Protein AF-A0A258Z0K3-F1 (afdb_monomer_lite)

Radius of gyration: 29.95 Å; chains: 1; bounding box: 74×44×91 Å

pLDDT: mean 80.07, std 10.85, range [47.09, 96.25]

Secondary structure (DSSP, 8-state):
--HHHHHHHHHHHHHH---SSHHHHHHHHHHHHHHHS---TTS--HHHHHHHHHHHHHHHHHHHHHHHHHHHHHHHHHHHHHHHHHHHHHHHHHHHHHHHHHHHTT-HHHHHHHHHHHHHHS-HHHHHHHHHHHHHHHHHHH-SSHHHHHHHHHHHHHHHHHTSSS--HHHHHHHHHHHHHHHHHHHHH-GGGHHHHHHHHHHHHHHHHHHHHHHHHHHHHHS-HHHHHTTHHHHHHHHHHHHHGGGHHHHHHHHHTTTS-HHHHHHHHHHHHHGGGGHHHHHHHHHHHHHHHHHHHHHTTT-

Structure (mmCIF, N/CA/C/O backbone):
data_AF-A0A258Z0K3-F1
#
_entry.id   AF-A0A258Z0K3-F1
#
loop_
_atom_site.group_PDB
_atom_site.id
_atom_site.type_symbol
_atom_site.label_atom_id
_atom_site.label_alt_id
_atom_site.label_comp_id
_atom_site.label_asym_id
_atom_site.label_entity_id
_atom_site.label_seq_id
_atom_site.pdbx_PDB_ins_code
_atom_site.Cartn_x
_atom_site.Cartn_y
_atom_site.Cartn_z
_atom_site.occupancy
_atom_site.B_iso_or_equiv
_atom_site.auth_seq_id
_atom_site.auth_comp_id
_atom_site.auth_asym_id
_atom_site.auth_atom_id
_atom_site.pdbx_PDB_model_num
ATOM 1 N N . MET A 1 1 ? 28.670 9.899 -48.647 1.00 71.06 1 MET A N 1
ATOM 2 C CA . MET A 1 1 ? 28.208 8.539 -48.322 1.00 71.06 1 MET A CA 1
ATOM 3 C C . MET A 1 1 ? 26.707 8.584 -48.111 1.00 71.06 1 MET A C 1
ATOM 5 O O . MET A 1 1 ? 26.248 9.535 -47.489 1.00 71.06 1 MET A O 1
ATOM 9 N N . ASP A 1 2 ? 25.955 7.625 -48.647 1.00 84.31 2 ASP A N 1
ATOM 10 C CA . ASP A 1 2 ? 24.534 7.494 -48.315 1.00 84.31 2 ASP A CA 1
ATOM 11 C C . ASP A 1 2 ? 24.397 6.781 -46.964 1.00 84.31 2 ASP A C 1
ATOM 13 O O . ASP A 1 2 ? 24.701 5.594 -46.839 1.00 84.31 2 ASP A O 1
ATOM 17 N N . LEU A 1 3 ? 23.990 7.540 -45.947 1.00 81.56 3 LEU A N 1
ATOM 18 C CA . LEU A 1 3 ? 23.905 7.073 -44.566 1.00 81.56 3 LEU A CA 1
ATOM 19 C C . LEU A 1 3 ? 22.788 6.040 -44.359 1.00 81.56 3 LEU A C 1
ATOM 21 O O . LEU A 1 3 ? 22.918 5.193 -43.479 1.00 81.56 3 LEU A O 1
ATOM 25 N N . GLU A 1 4 ? 21.730 6.068 -45.172 1.00 83.19 4 GLU A N 1
ATOM 26 C CA . GLU A 1 4 ? 20.625 5.105 -45.072 1.00 83.19 4 GLU A CA 1
ATOM 27 C C . GLU A 1 4 ? 21.033 3.739 -45.626 1.00 83.19 4 GLU A C 1
ATOM 29 O O . GLU A 1 4 ? 20.815 2.705 -44.988 1.00 83.19 4 GLU A O 1
ATOM 34 N N . THR A 1 5 ? 21.710 3.734 -46.778 1.00 84.31 5 THR A N 1
ATOM 35 C CA . THR A 1 5 ? 22.288 2.508 -47.343 1.00 84.31 5 THR A CA 1
ATOM 36 C C . THR A 1 5 ? 23.350 1.928 -46.400 1.00 84.31 5 THR A C 1
ATOM 38 O O . THR A 1 5 ? 23.324 0.733 -46.113 1.00 84.31 5 THR A O 1
ATOM 41 N N . PHE A 1 6 ? 24.198 2.778 -45.809 1.00 82.31 6 PHE A N 1
ATOM 42 C CA . PHE A 1 6 ? 25.182 2.363 -44.803 1.00 82.31 6 PHE A CA 1
ATOM 43 C C . PHE A 1 6 ? 24.531 1.726 -43.563 1.00 82.31 6 PHE A C 1
ATOM 45 O O . PHE A 1 6 ? 24.915 0.627 -43.159 1.00 82.31 6 PHE A O 1
ATOM 52 N N . LYS A 1 7 ? 23.493 2.361 -42.993 1.00 84.19 7 LYS A N 1
ATOM 53 C CA . LYS A 1 7 ? 22.732 1.826 -41.850 1.00 84.19 7 LYS A CA 1
ATOM 54 C C . LYS A 1 7 ? 22.149 0.445 -42.160 1.00 84.19 7 LYS A C 1
ATOM 56 O O . LYS A 1 7 ? 22.267 -0.475 -41.351 1.00 84.19 7 LYS A O 1
ATOM 61 N N . ARG A 1 8 ? 21.510 0.294 -43.324 1.00 85.81 8 ARG A N 1
ATOM 62 C CA . ARG A 1 8 ? 20.865 -0.960 -43.739 1.00 85.81 8 ARG A CA 1
ATOM 63 C C . ARG A 1 8 ? 21.868 -2.101 -43.891 1.00 85.81 8 ARG A C 1
ATOM 65 O O . ARG A 1 8 ? 21.585 -3.225 -43.469 1.00 85.81 8 ARG A O 1
ATOM 72 N N . ASP A 1 9 ? 23.024 -1.821 -44.476 1.00 85.19 9 ASP A N 1
ATOM 73 C CA . ASP A 1 9 ? 24.021 -2.846 -44.768 1.00 85.19 9 ASP A CA 1
ATOM 74 C C . ASP A 1 9 ? 24.699 -3.343 -43.478 1.00 85.19 9 ASP A C 1
ATOM 76 O O . ASP A 1 9 ? 24.870 -4.553 -43.308 1.00 85.19 9 ASP A O 1
ATOM 80 N N . ILE A 1 10 ? 24.951 -2.448 -42.510 1.00 85.88 10 ILE A N 1
ATOM 81 C CA . ILE A 1 10 ? 25.414 -2.818 -41.158 1.00 85.88 10 ILE A CA 1
ATOM 82 C C . ILE A 1 10 ? 24.411 -3.752 -40.479 1.00 85.88 10 ILE A C 1
ATOM 84 O O . ILE A 1 10 ? 24.791 -4.820 -40.001 1.00 85.88 10 ILE A O 1
ATOM 88 N N . LYS A 1 11 ? 23.123 -3.388 -40.471 1.00 85.50 11 LYS A N 1
ATOM 89 C CA . LYS A 1 11 ? 22.068 -4.205 -39.851 1.00 85.50 11 LYS A CA 1
ATOM 90 C C . LYS A 1 11 ? 21.952 -5.588 -40.475 1.00 85.50 11 LYS A C 1
ATOM 92 O O . LYS A 1 11 ? 21.854 -6.589 -39.772 1.00 85.50 11 LYS A O 1
ATOM 97 N N . THR A 1 12 ? 21.981 -5.647 -41.805 1.00 86.00 12 THR A N 1
ATOM 98 C CA . THR A 1 12 ? 21.860 -6.904 -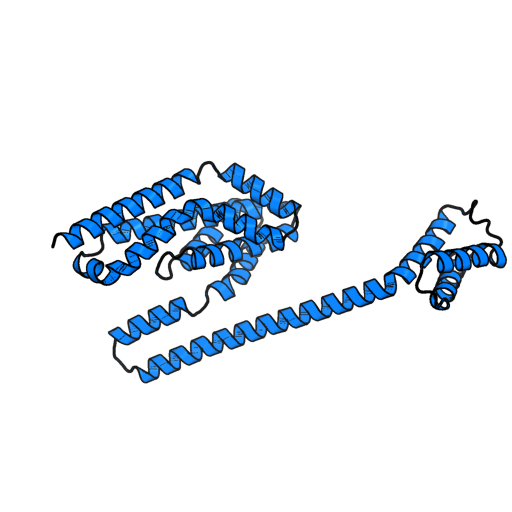42.555 1.00 86.00 12 THR A CA 1
ATOM 99 C C . THR A 1 12 ? 23.008 -7.852 -42.216 1.00 86.00 12 THR A C 1
ATOM 101 O O . THR A 1 12 ? 22.782 -9.039 -41.982 1.00 86.00 12 THR A O 1
ATOM 104 N N . ARG A 1 13 ? 24.233 -7.324 -42.116 1.00 83.62 13 ARG A N 1
ATOM 105 C CA . ARG A 1 13 ? 25.401 -8.105 -41.698 1.00 83.62 13 ARG A CA 1
ATOM 106 C C . ARG A 1 13 ? 25.308 -8.539 -40.253 1.00 83.62 13 ARG A C 1
ATOM 108 O O . ARG A 1 13 ? 25.528 -9.713 -39.983 1.00 83.62 13 ARG A O 1
ATOM 115 N N . TYR A 1 14 ? 24.935 -7.637 -39.352 1.00 85.12 14 TYR A N 1
ATOM 116 C CA . TYR A 1 14 ? 24.828 -7.949 -37.931 1.00 85.12 14 TYR A CA 1
ATOM 117 C C . TYR A 1 14 ? 23.904 -9.143 -37.675 1.00 85.12 14 TYR A C 1
ATOM 119 O O . TYR A 1 14 ? 24.292 -10.084 -36.988 1.00 85.12 14 TYR A O 1
ATOM 127 N N . LYS A 1 15 ? 22.738 -9.165 -38.333 1.00 83.38 15 LYS A N 1
ATOM 128 C CA . LYS A 1 15 ? 21.774 -10.278 -38.270 1.00 83.38 15 LYS A CA 1
ATOM 129 C C . LYS A 1 15 ? 22.302 -11.596 -38.839 1.00 83.38 15 LYS A C 1
ATOM 131 O O . LYS A 1 15 ? 21.838 -12.659 -38.443 1.00 83.38 15 LYS A O 1
ATOM 136 N N . SER A 1 16 ? 23.236 -11.543 -39.789 1.00 83.19 16 SER A N 1
ATOM 137 C CA . SER A 1 16 ? 23.826 -12.741 -40.403 1.00 83.19 16 SER A CA 1
ATOM 138 C C . SER A 1 16 ? 24.914 -13.400 -39.545 1.00 83.19 16 SER A C 1
ATOM 140 O O . SER A 1 16 ? 25.316 -14.528 -39.827 1.00 83.19 16 SER A O 1
ATOM 142 N N . LEU A 1 17 ? 25.392 -12.714 -38.500 1.00 83.56 17 LEU A N 1
ATOM 143 C CA . LEU A 1 17 ? 26.443 -13.212 -37.618 1.00 83.56 17 LEU A CA 1
ATOM 144 C C . LEU A 1 17 ? 25.853 -14.118 -36.537 1.00 83.56 17 LEU A C 1
ATOM 146 O O . LEU A 1 17 ? 25.025 -13.701 -35.733 1.00 83.56 17 LEU A O 1
ATOM 150 N N . SER A 1 18 ? 26.333 -15.359 -36.480 1.00 68.44 18 SER A N 1
ATOM 151 C CA . SER A 1 18 ? 25.853 -16.377 -35.541 1.00 68.44 18 SER A CA 1
ATOM 152 C C . SER A 1 18 ? 26.617 -16.430 -34.211 1.00 68.44 18 SER A C 1
ATOM 154 O O . SER A 1 18 ? 26.364 -17.333 -33.414 1.00 68.44 18 SER A O 1
ATOM 156 N N . SER A 1 19 ? 27.607 -15.557 -33.969 1.00 70.69 19 SER A N 1
ATOM 157 C CA . SER A 1 19 ? 28.388 -15.613 -32.723 1.00 70.69 19 SER A CA 1
ATOM 158 C C . SER A 1 19 ? 27.577 -15.088 -31.540 1.00 70.69 19 SER A C 1
ATOM 160 O O . SER A 1 19 ? 26.840 -14.120 -31.668 1.00 70.69 19 SER A O 1
ATOM 162 N N . SER A 1 20 ? 27.723 -15.699 -30.366 1.00 64.38 20 SER A N 1
ATOM 163 C CA . SER A 1 20 ? 27.047 -15.250 -29.140 1.00 64.38 20 SER A CA 1
ATOM 164 C C . SER A 1 20 ? 27.796 -14.133 -28.405 1.00 64.38 20 SER A C 1
ATOM 166 O O . SER A 1 20 ? 27.243 -13.529 -27.494 1.00 64.38 20 SER A O 1
ATOM 168 N N . SER A 1 21 ? 29.062 -13.878 -28.752 1.00 78.31 21 SER A N 1
ATOM 169 C CA . SER A 1 21 ? 29.882 -12.828 -28.142 1.00 78.31 21 SER A CA 1
ATOM 170 C C . SER A 1 21 ? 29.951 -11.578 -29.017 1.00 78.31 21 SER A C 1
ATOM 172 O O . SER A 1 21 ? 30.060 -11.669 -30.243 1.00 78.31 21 SER A O 1
ATOM 174 N N . LEU A 1 22 ? 29.908 -10.422 -28.352 1.00 80.94 22 LEU A N 1
ATOM 175 C CA . LEU A 1 22 ? 29.889 -9.090 -28.954 1.00 80.94 22 LEU A CA 1
ATOM 176 C C . LEU A 1 22 ? 31.193 -8.769 -29.700 1.00 80.94 22 LEU A C 1
ATOM 178 O O . LEU A 1 22 ? 31.154 -8.348 -30.852 1.00 80.94 22 LEU A O 1
ATOM 182 N N . ASP A 1 23 ? 32.343 -9.020 -29.076 1.00 81.75 23 ASP A N 1
ATOM 183 C CA . ASP A 1 23 ? 33.659 -8.661 -29.623 1.00 81.75 23 ASP A CA 1
ATOM 184 C C . ASP A 1 23 ? 33.923 -9.216 -31.039 1.00 81.75 23 ASP A C 1
ATOM 186 O O . ASP A 1 23 ? 34.227 -8.422 -31.930 1.00 81.75 23 ASP A O 1
ATOM 190 N N . PRO A 1 24 ? 33.726 -10.518 -31.338 1.00 82.38 24 PRO A N 1
ATOM 191 C CA . PRO A 1 24 ? 33.929 -11.023 -32.698 1.00 82.38 24 PRO A CA 1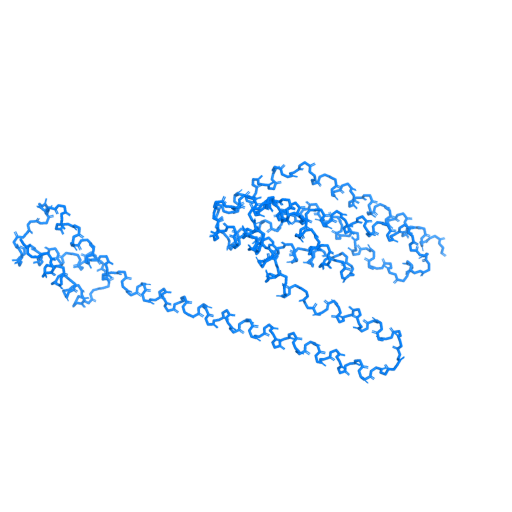
ATOM 192 C C . PRO A 1 24 ? 32.877 -10.522 -33.697 1.00 82.38 24 PRO A C 1
ATOM 194 O O . PRO A 1 24 ? 33.186 -10.399 -34.888 1.00 82.38 24 PRO A O 1
ATOM 197 N N . LYS A 1 25 ? 31.649 -10.189 -33.253 1.00 83.19 25 LYS A N 1
ATOM 198 C CA . LYS A 1 25 ? 30.670 -9.530 -34.136 1.00 83.19 25 LYS A CA 1
ATOM 199 C C . LYS A 1 25 ? 31.165 -8.147 -34.533 1.00 83.19 25 LYS A C 1
ATOM 201 O O . LYS A 1 25 ? 31.142 -7.805 -35.714 1.00 83.19 25 LYS A O 1
ATOM 206 N N . LEU A 1 26 ? 31.633 -7.372 -33.555 1.00 83.31 26 LEU A N 1
ATOM 207 C CA . LEU A 1 26 ? 32.150 -6.026 -33.772 1.00 83.31 26 LEU A CA 1
ATOM 208 C C . LEU A 1 26 ? 33.393 -6.039 -34.658 1.00 83.31 26 LEU A C 1
ATOM 210 O O . LEU A 1 26 ? 33.448 -5.253 -35.596 1.00 83.31 26 LEU A O 1
ATOM 214 N N . GLU A 1 27 ? 34.341 -6.951 -34.441 1.00 83.56 27 GLU A N 1
ATOM 215 C CA . GLU A 1 27 ? 35.518 -7.093 -35.310 1.00 83.56 27 GLU A CA 1
ATOM 216 C C . GLU A 1 27 ? 35.121 -7.377 -36.765 1.00 83.56 27 GLU A C 1
ATOM 218 O O . GLU A 1 27 ? 35.640 -6.747 -37.691 1.00 83.56 27 GLU A O 1
ATOM 223 N N . THR A 1 28 ? 34.143 -8.263 -36.975 1.00 83.75 28 THR A N 1
ATOM 224 C CA . THR A 1 28 ? 33.648 -8.609 -38.316 1.00 83.75 28 THR A CA 1
ATOM 225 C C . THR A 1 28 ? 32.941 -7.425 -38.982 1.00 83.75 28 THR A C 1
ATOM 227 O O . THR A 1 28 ? 33.184 -7.130 -40.155 1.00 83.75 28 THR A O 1
ATOM 230 N N . ILE A 1 29 ? 32.110 -6.692 -38.231 1.00 84.88 29 ILE A N 1
ATOM 231 C CA . ILE A 1 29 ? 31.441 -5.476 -38.715 1.00 84.88 29 ILE A CA 1
ATOM 232 C C . ILE A 1 29 ? 32.480 -4.408 -39.067 1.00 84.88 29 ILE A C 1
ATOM 234 O O . ILE A 1 29 ? 32.448 -3.877 -40.174 1.00 84.88 29 ILE A O 1
ATOM 238 N N . ILE A 1 30 ? 33.420 -4.115 -38.167 1.00 83.06 30 ILE A N 1
ATOM 239 C CA . ILE A 1 30 ? 34.457 -3.090 -38.348 1.00 83.06 30 ILE A CA 1
ATOM 240 C C . ILE A 1 30 ? 35.335 -3.408 -39.563 1.00 83.06 30 ILE A C 1
ATOM 242 O O . ILE A 1 30 ? 35.655 -2.510 -40.343 1.00 83.06 30 ILE A O 1
ATOM 246 N N . THR A 1 31 ? 35.667 -4.683 -39.768 1.00 83.38 31 THR A N 1
ATOM 247 C CA . THR A 1 31 ? 36.432 -5.131 -40.939 1.00 83.38 31 THR A CA 1
ATOM 248 C C . THR A 1 31 ? 35.632 -4.910 -42.222 1.00 83.38 31 THR A C 1
ATOM 250 O O . THR A 1 31 ? 36.143 -4.310 -43.163 1.00 83.38 31 THR A O 1
ATOM 253 N N . SER A 1 32 ? 34.343 -5.265 -42.231 1.00 79.69 32 SER A N 1
ATOM 254 C CA . SER A 1 32 ? 33.474 -5.037 -43.395 1.00 79.69 32 SER A CA 1
ATOM 255 C C . SER A 1 32 ? 33.239 -3.553 -43.706 1.00 79.69 32 SER A C 1
ATOM 257 O O . SER A 1 32 ? 33.199 -3.162 -44.869 1.00 79.69 32 SER A O 1
ATOM 259 N N . VAL A 1 33 ? 33.152 -2.700 -42.681 1.00 79.25 33 VAL A N 1
ATOM 260 C CA . VAL A 1 33 ? 33.051 -1.240 -42.839 1.00 79.25 33 VAL A CA 1
ATOM 261 C C . VAL A 1 33 ? 34.321 -0.684 -43.490 1.00 79.25 33 VAL A C 1
ATOM 263 O O . VAL A 1 33 ? 34.242 0.173 -44.371 1.00 79.25 33 VAL A O 1
ATOM 266 N N . ASN A 1 34 ? 35.490 -1.202 -43.114 1.00 80.06 34 ASN A N 1
ATOM 267 C CA . ASN A 1 34 ? 36.760 -0.787 -43.701 1.00 80.06 34 ASN A CA 1
ATOM 268 C C . ASN A 1 34 ? 36.939 -1.293 -45.144 1.00 80.06 34 ASN A C 1
ATOM 270 O O . ASN A 1 34 ? 37.406 -0.545 -45.997 1.00 80.06 34 ASN A O 1
ATOM 274 N N . GLU A 1 35 ? 36.539 -2.530 -45.442 1.00 80.62 35 GLU A N 1
ATOM 275 C CA . GLU A 1 35 ? 36.717 -3.138 -46.768 1.00 80.62 35 GLU A CA 1
ATOM 276 C C . GLU A 1 35 ? 35.708 -2.635 -47.810 1.00 80.62 35 GLU A C 1
ATOM 278 O O . GLU A 1 35 ? 36.081 -2.359 -48.948 1.00 80.62 35 GLU A O 1
ATOM 283 N N . GLU A 1 36 ? 34.437 -2.480 -47.439 1.00 79.19 36 GLU A N 1
ATOM 284 C CA . GLU A 1 36 ? 33.364 -2.197 -48.405 1.00 79.19 36 GLU A CA 1
ATOM 285 C C . GLU A 1 36 ? 33.066 -0.715 -48.554 1.00 79.19 36 GLU A C 1
ATOM 287 O O . GLU A 1 36 ? 32.723 -0.250 -49.641 1.00 79.19 36 GLU A O 1
ATOM 292 N N . TRP A 1 37 ? 33.236 0.041 -47.472 1.00 78.50 37 TRP A N 1
ATOM 293 C CA . TRP A 1 37 ? 32.998 1.481 -47.468 1.00 78.50 37 TRP A CA 1
ATOM 294 C C . TRP A 1 37 ? 34.299 2.283 -47.519 1.00 78.50 37 TRP A C 1
ATOM 296 O O . TRP A 1 37 ? 34.252 3.508 -47.611 1.00 78.50 37 TRP A O 1
ATOM 306 N N . SER A 1 38 ? 35.462 1.610 -47.514 1.00 75.50 38 SER A N 1
ATOM 307 C CA . SER A 1 38 ? 36.791 2.244 -47.474 1.00 75.50 38 SER A CA 1
ATOM 308 C C . SER A 1 38 ? 36.954 3.212 -46.293 1.00 75.50 38 SER A C 1
ATOM 310 O O . SER A 1 38 ? 37.709 4.185 -46.368 1.00 75.50 38 SER A O 1
ATOM 312 N N . LEU A 1 39 ? 36.217 2.973 -45.203 1.00 75.94 39 LEU A N 1
ATOM 313 C CA . LEU A 1 39 ? 36.214 3.825 -44.022 1.00 75.94 39 LEU A CA 1
ATOM 314 C C . LEU A 1 39 ? 37.228 3.319 -43.003 1.00 75.94 39 LEU A C 1
ATOM 316 O O . LEU A 1 39 ? 37.068 2.246 -42.428 1.00 75.94 39 LEU A O 1
ATOM 320 N N . GLN A 1 40 ? 38.232 4.143 -42.714 1.00 74.38 40 GLN A N 1
ATOM 321 C CA . GLN A 1 40 ? 39.153 3.903 -41.607 1.00 74.38 40 GLN A CA 1
ATOM 322 C C . GLN A 1 40 ? 38.370 3.968 -40.281 1.00 74.38 40 GLN A C 1
ATOM 324 O O . GLN A 1 40 ? 37.852 5.038 -39.946 1.00 74.38 40 GLN A O 1
ATOM 329 N N . PRO A 1 41 ? 38.315 2.883 -39.483 1.00 66.88 41 PRO A N 1
ATOM 330 C CA . PRO A 1 41 ? 37.567 2.861 -38.220 1.00 66.88 41 PRO A CA 1
ATOM 331 C C . PRO A 1 41 ? 38.023 3.935 -37.221 1.00 66.88 41 PRO A C 1
ATOM 333 O O . PRO A 1 41 ? 37.250 4.394 -36.386 1.00 66.88 41 PRO A O 1
ATOM 336 N N . THR A 1 42 ? 39.280 4.370 -37.331 1.00 72.44 42 THR A N 1
ATOM 337 C CA . THR A 1 42 ? 39.910 5.402 -36.498 1.00 72.44 42 THR A CA 1
ATOM 338 C C . THR A 1 42 ? 39.659 6.837 -36.975 1.00 72.44 42 THR A C 1
ATOM 340 O O . THR A 1 42 ? 40.076 7.771 -36.294 1.00 72.44 42 THR A O 1
ATOM 343 N N . ALA A 1 43 ? 38.987 7.036 -38.116 1.00 77.94 43 ALA A N 1
ATOM 344 C CA . ALA A 1 43 ? 38.763 8.351 -38.725 1.00 77.94 43 ALA A CA 1
ATOM 345 C C . ALA A 1 43 ? 37.307 8.587 -39.177 1.00 77.94 43 ALA A C 1
ATOM 347 O O . ALA A 1 43 ? 37.059 9.433 -40.036 1.00 77.94 43 ALA A O 1
ATOM 348 N N . LEU A 1 44 ? 36.344 7.857 -38.601 1.00 80.12 44 LEU A N 1
ATOM 349 C CA . LEU A 1 44 ? 34.916 8.077 -38.849 1.00 80.12 44 LEU A CA 1
ATOM 350 C C . LEU A 1 44 ? 34.495 9.482 -38.393 1.00 80.12 44 LEU A C 1
ATOM 352 O O . LEU A 1 44 ? 34.834 9.922 -37.291 1.00 80.12 44 LEU A O 1
ATOM 356 N N . SER A 1 45 ? 33.710 10.179 -39.213 1.00 86.06 45 SER A N 1
ATOM 357 C CA . SER A 1 45 ? 33.073 11.428 -38.794 1.00 86.06 45 SER A CA 1
ATOM 358 C C . SER A 1 45 ? 32.002 11.168 -37.728 1.00 86.06 45 SER A C 1
ATOM 360 O O . SER A 1 45 ? 31.465 10.068 -37.603 1.00 86.06 45 SER A O 1
ATOM 362 N N . LEU A 1 46 ? 31.623 12.207 -36.977 1.00 83.88 46 LEU A N 1
ATOM 363 C CA . LEU A 1 46 ? 30.595 12.101 -35.935 1.00 83.88 46 LEU A CA 1
ATOM 364 C C . LEU A 1 46 ? 29.255 11.558 -36.469 1.00 83.88 46 LEU A C 1
ATOM 366 O O . LEU A 1 46 ? 28.578 10.798 -35.780 1.00 83.88 46 LEU A O 1
ATOM 370 N N . ALA A 1 47 ? 28.869 11.943 -37.689 1.00 84.94 47 ALA A N 1
ATOM 371 C CA . ALA A 1 47 ? 27.634 11.475 -38.313 1.00 84.94 47 ALA A CA 1
ATOM 372 C C . ALA A 1 47 ? 27.699 9.975 -38.641 1.00 84.94 47 ALA A C 1
ATOM 374 O O . ALA A 1 47 ? 26.745 9.247 -38.383 1.00 84.94 47 ALA A O 1
ATOM 375 N N . GLU A 1 48 ? 28.837 9.508 -39.150 1.00 82.12 48 GLU A N 1
ATOM 376 C CA . GLU A 1 48 ? 29.060 8.106 -39.516 1.00 82.12 48 GLU A CA 1
ATOM 377 C C . GLU A 1 48 ? 29.155 7.219 -38.277 1.00 82.12 48 GLU A C 1
ATOM 379 O O . GLU A 1 48 ? 28.516 6.170 -38.219 1.00 82.12 48 GLU A O 1
ATOM 384 N N . LEU A 1 49 ? 29.869 7.687 -37.249 1.00 85.19 49 LEU A N 1
ATOM 385 C CA . LEU A 1 49 ? 29.966 7.007 -35.963 1.00 85.19 49 LEU A CA 1
ATOM 386 C C . LEU A 1 49 ? 28.589 6.861 -35.308 1.00 85.19 49 LEU A C 1
ATOM 388 O O . LEU A 1 49 ? 28.275 5.792 -34.800 1.00 85.19 49 LEU A O 1
ATOM 392 N N . LYS A 1 50 ? 27.747 7.901 -35.373 1.00 85.19 50 LYS A N 1
ATOM 393 C CA . LYS A 1 50 ? 26.380 7.870 -34.837 1.00 85.19 50 LYS A CA 1
ATOM 394 C C . LYS A 1 50 ? 25.488 6.872 -35.578 1.00 85.19 50 LYS A C 1
ATOM 396 O O . LYS A 1 50 ? 24.683 6.188 -34.953 1.00 85.19 50 LYS A O 1
ATOM 401 N N . VAL A 1 51 ? 25.612 6.786 -36.903 1.00 87.56 51 VAL A N 1
ATOM 402 C CA . VAL A 1 51 ? 24.850 5.817 -37.706 1.00 87.56 51 VAL A CA 1
ATOM 403 C C . VAL A 1 51 ? 25.301 4.391 -37.398 1.00 87.56 51 VAL A C 1
ATOM 405 O O . VAL A 1 51 ? 24.453 3.534 -37.160 1.00 87.56 51 VAL A O 1
ATOM 408 N N . LEU A 1 52 ? 26.614 4.156 -37.333 1.00 85.06 52 LEU A N 1
ATOM 409 C CA . LEU A 1 52 ? 27.190 2.859 -36.985 1.00 85.06 52 LEU A CA 1
ATOM 410 C C . LEU A 1 52 ? 26.789 2.426 -35.570 1.00 85.06 52 LEU A C 1
ATOM 412 O O . LEU A 1 52 ? 26.278 1.323 -35.393 1.00 85.06 52 LEU A O 1
ATOM 416 N N . SER A 1 53 ? 26.958 3.301 -34.574 1.00 86.75 53 SER A N 1
ATOM 417 C CA . SER A 1 53 ? 26.619 2.995 -33.184 1.00 86.75 53 SER A CA 1
ATOM 418 C C . SER A 1 53 ? 25.131 2.718 -33.016 1.00 86.75 53 SER A C 1
ATOM 420 O O . SER A 1 53 ? 24.769 1.757 -32.351 1.00 86.75 53 SER A O 1
ATOM 422 N N . ASN A 1 54 ? 24.259 3.515 -33.643 1.00 87.94 54 ASN A N 1
ATOM 423 C CA . ASN A 1 54 ? 22.816 3.307 -33.541 1.00 87.94 54 ASN A CA 1
ATOM 424 C C . ASN A 1 54 ? 22.375 2.030 -34.255 1.00 87.94 54 ASN A C 1
ATOM 426 O O . ASN A 1 54 ? 21.535 1.316 -33.727 1.00 87.94 54 ASN A O 1
ATOM 430 N N . ALA A 1 55 ? 22.940 1.715 -35.425 1.00 86.81 55 ALA A N 1
ATOM 431 C CA . ALA A 1 55 ? 22.634 0.468 -36.122 1.00 86.81 55 ALA A CA 1
ATOM 432 C C . ALA A 1 55 ? 23.009 -0.756 -35.276 1.00 86.81 55 ALA A C 1
ATOM 434 O O . ALA A 1 55 ? 22.216 -1.683 -35.168 1.00 86.81 55 ALA A O 1
ATOM 435 N N . LEU A 1 56 ? 24.189 -0.734 -34.650 1.00 86.94 56 LEU A N 1
ATOM 436 C CA . LEU A 1 56 ? 24.660 -1.809 -33.780 1.00 86.94 56 LEU A CA 1
ATOM 437 C C . LEU A 1 56 ? 23.840 -1.919 -32.491 1.00 86.94 56 LEU A C 1
ATOM 439 O O . LEU A 1 56 ? 23.443 -3.017 -32.120 1.00 86.94 56 LEU A O 1
ATOM 443 N N . LEU A 1 57 ? 23.549 -0.791 -31.835 1.00 87.06 57 LEU A N 1
ATOM 444 C CA . LEU A 1 57 ? 22.712 -0.756 -30.635 1.00 87.06 57 LEU A CA 1
ATOM 445 C C . LEU A 1 57 ? 21.299 -1.267 -30.916 1.00 87.06 57 LEU A C 1
ATOM 447 O O . LEU A 1 57 ? 20.791 -2.062 -30.135 1.00 87.06 57 LEU A O 1
ATOM 451 N N . GLU A 1 58 ? 20.675 -0.837 -32.016 1.00 88.56 58 GLU A N 1
ATOM 452 C CA . GLU A 1 58 ? 19.332 -1.286 -32.406 1.00 88.56 58 GLU A CA 1
ATOM 453 C C . GLU A 1 58 ? 19.287 -2.810 -32.579 1.00 88.56 58 GLU A C 1
ATOM 455 O O . GLU A 1 58 ? 18.350 -3.437 -32.108 1.00 88.56 58 GLU A O 1
ATOM 460 N N . GLU A 1 59 ? 20.295 -3.419 -33.206 1.00 88.94 59 GLU A N 1
ATOM 461 C CA . GLU A 1 59 ? 20.302 -4.867 -33.443 1.00 88.94 59 GLU A CA 1
ATOM 462 C C . GLU A 1 59 ? 20.715 -5.685 -32.215 1.00 88.94 59 GLU A C 1
ATOM 464 O O . GLU A 1 59 ? 20.116 -6.721 -31.946 1.00 88.94 59 GLU A O 1
ATOM 469 N N . GLU A 1 60 ? 21.700 -5.227 -31.438 1.00 87.19 60 GLU A N 1
ATOM 470 C CA . GLU A 1 60 ? 22.141 -5.945 -30.234 1.00 87.19 60 GLU A CA 1
ATOM 471 C C . GLU A 1 60 ? 21.102 -5.883 -29.106 1.00 87.19 60 GLU A C 1
ATOM 473 O O . GLU A 1 60 ? 21.018 -6.792 -28.284 1.00 87.19 60 GLU A O 1
ATOM 478 N N . THR A 1 61 ? 20.290 -4.822 -29.064 1.00 88.62 61 THR A N 1
ATOM 479 C CA . THR A 1 61 ? 19.231 -4.670 -28.053 1.00 88.62 61 THR A CA 1
ATOM 480 C C . THR A 1 61 ? 17.865 -5.174 -28.506 1.00 88.62 61 THR A C 1
ATOM 482 O O . THR A 1 61 ? 16.994 -5.306 -27.649 1.00 88.62 61 THR A O 1
ATOM 485 N N . ALA A 1 62 ? 17.677 -5.503 -29.790 1.00 88.06 62 ALA A N 1
ATOM 486 C CA . ALA A 1 62 ? 16.382 -5.894 -30.355 1.00 88.06 62 ALA A CA 1
ATOM 487 C C . ALA A 1 62 ? 15.735 -7.064 -29.602 1.00 88.06 62 ALA A C 1
ATOM 489 O O . ALA A 1 62 ? 14.621 -6.932 -29.112 1.00 88.06 62 ALA A O 1
ATOM 490 N N . GLU A 1 63 ? 16.457 -8.176 -29.417 1.00 87.69 63 GLU A N 1
ATOM 491 C CA . GLU A 1 63 ? 15.915 -9.350 -28.713 1.00 87.69 63 GLU A CA 1
ATOM 492 C C . GLU A 1 63 ? 15.544 -9.035 -27.256 1.00 87.69 63 GLU A C 1
ATOM 494 O O . GLU A 1 63 ? 14.563 -9.555 -26.724 1.00 87.69 63 GLU A O 1
ATOM 499 N N . LEU A 1 64 ? 16.322 -8.169 -26.598 1.00 88.19 64 LEU A N 1
ATOM 500 C CA . LEU A 1 64 ? 16.050 -7.755 -25.225 1.00 88.19 64 LEU A CA 1
ATOM 501 C C . LEU A 1 64 ? 14.847 -6.804 -25.149 1.00 88.19 64 LEU A C 1
ATOM 503 O O . LEU A 1 64 ? 14.083 -6.884 -24.191 1.00 88.19 64 LEU A O 1
ATOM 507 N N . GLN A 1 65 ? 14.674 -5.926 -26.140 1.00 86.75 65 GLN A N 1
ATOM 508 C CA . GLN A 1 65 ? 13.513 -5.042 -26.266 1.00 86.75 65 GLN A CA 1
ATOM 509 C C . GLN A 1 65 ? 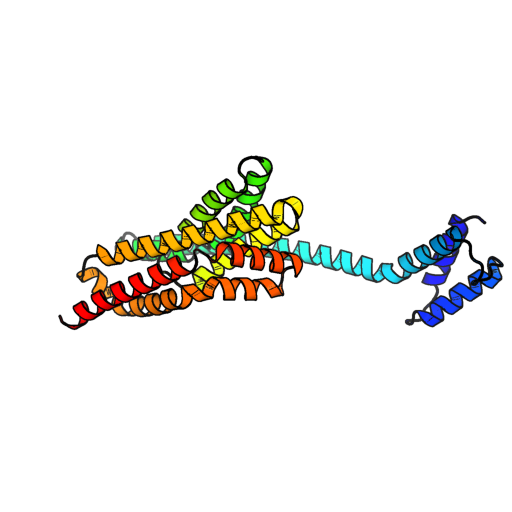12.237 -5.840 -26.535 1.00 86.75 65 GLN A C 1
ATOM 511 O O . GLN A 1 65 ? 11.262 -5.648 -25.813 1.00 86.75 65 GLN A O 1
ATOM 516 N N . ASP A 1 66 ? 12.274 -6.783 -27.478 1.00 91.12 66 ASP A N 1
ATOM 517 C CA . ASP A 1 66 ? 11.148 -7.671 -27.785 1.00 91.12 66 ASP A CA 1
ATOM 518 C C . ASP A 1 66 ? 10.760 -8.498 -26.548 1.00 91.12 66 ASP A C 1
ATOM 520 O O . ASP A 1 66 ? 9.596 -8.559 -26.157 1.00 91.12 66 ASP A O 1
ATOM 524 N N . SER A 1 67 ? 11.754 -9.069 -25.857 1.00 91.62 67 SER A N 1
ATOM 525 C CA . SER A 1 67 ? 11.543 -9.813 -24.608 1.00 91.62 67 SER A CA 1
ATOM 526 C C . SER A 1 67 ? 10.955 -8.936 -23.496 1.00 91.62 67 SER A C 1
ATOM 528 O O . SER A 1 67 ? 10.070 -9.370 -22.757 1.00 91.62 67 SER A O 1
ATOM 530 N N . LEU A 1 68 ? 11.408 -7.685 -23.373 1.00 83.75 68 LEU A N 1
ATOM 531 C CA . LEU A 1 68 ? 10.854 -6.730 -22.415 1.00 83.75 68 LEU A CA 1
ATOM 532 C C . LEU A 1 68 ? 9.394 -6.393 -22.738 1.00 83.75 68 LEU A C 1
ATOM 534 O O . LEU A 1 68 ? 8.571 -6.364 -21.824 1.00 83.75 68 LEU A O 1
ATOM 538 N N . GLU A 1 69 ? 9.065 -6.162 -24.008 1.00 88.56 69 GLU A N 1
ATOM 539 C CA . GLU A 1 69 ? 7.700 -5.869 -24.452 1.00 88.56 69 GLU A CA 1
ATOM 540 C C . GLU A 1 69 ? 6.767 -7.066 -24.205 1.00 88.56 69 GLU A C 1
ATOM 542 O O . GLU A 1 69 ? 5.680 -6.903 -23.642 1.00 88.56 69 GLU A O 1
ATOM 547 N N . ASP A 1 70 ? 7.235 -8.285 -24.483 1.00 92.06 70 ASP A N 1
ATOM 548 C CA . ASP A 1 70 ? 6.526 -9.523 -24.153 1.00 92.06 70 ASP A CA 1
ATOM 549 C C . ASP A 1 70 ? 6.300 -9.675 -22.642 1.00 92.06 70 ASP A C 1
ATOM 551 O O . ASP A 1 70 ? 5.207 -10.050 -22.202 1.00 92.06 70 ASP A O 1
ATOM 555 N N . LEU A 1 71 ? 7.312 -9.381 -21.821 1.00 83.94 71 LEU A N 1
ATOM 556 C CA . LEU A 1 71 ? 7.194 -9.412 -20.362 1.00 83.94 71 LEU A CA 1
ATOM 557 C C . LEU A 1 71 ? 6.218 -8.348 -19.848 1.00 83.94 71 LEU A C 1
ATOM 559 O O . LEU A 1 71 ? 5.441 -8.628 -18.934 1.00 83.94 71 LEU A O 1
ATOM 563 N N . MET A 1 72 ? 6.209 -7.153 -20.440 1.00 73.06 72 MET A N 1
ATOM 564 C CA . MET A 1 72 ? 5.243 -6.103 -20.115 1.00 73.06 72 MET A CA 1
ATOM 565 C C . MET A 1 72 ? 3.814 -6.523 -20.466 1.00 73.06 72 MET A C 1
ATOM 567 O O . MET A 1 72 ? 2.914 -6.386 -19.636 1.00 73.06 72 MET A O 1
ATOM 571 N N . ALA A 1 73 ? 3.602 -7.109 -21.645 1.00 81.81 73 ALA A N 1
ATOM 572 C CA . ALA A 1 73 ? 2.299 -7.626 -22.052 1.00 81.81 73 ALA A CA 1
ATOM 573 C C . ALA A 1 73 ? 1.829 -8.777 -21.143 1.00 81.81 73 ALA A C 1
ATOM 575 O O . ALA A 1 73 ? 0.649 -8.868 -20.782 1.00 81.81 73 ALA A O 1
ATOM 576 N N . GLN A 1 74 ? 2.748 -9.654 -20.726 1.00 85.50 74 GLN A N 1
ATOM 577 C CA . GLN A 1 74 ? 2.463 -10.707 -19.750 1.00 85.50 74 GLN A CA 1
ATOM 578 C C . GLN A 1 74 ? 2.093 -10.130 -18.384 1.00 85.50 74 GLN A C 1
ATOM 580 O O . GLN A 1 74 ? 1.101 -10.574 -17.802 1.00 85.50 74 GLN A O 1
ATOM 585 N N . LYS A 1 75 ? 2.835 -9.129 -17.895 1.00 69.25 75 LYS A N 1
ATOM 586 C CA . LYS A 1 75 ? 2.527 -8.417 -16.649 1.00 69.25 75 LYS A CA 1
ATOM 587 C C . LYS A 1 75 ? 1.108 -7.855 -16.692 1.00 69.25 75 LYS A C 1
ATOM 589 O O . LYS A 1 75 ? 0.308 -8.188 -15.823 1.00 69.25 75 LYS A O 1
ATOM 594 N N . GLU A 1 76 ? 0.764 -7.109 -17.739 1.00 69.25 76 GLU A N 1
ATOM 595 C CA . GLU A 1 76 ? -0.566 -6.509 -17.878 1.00 69.25 76 GLU A CA 1
ATOM 596 C C . GLU A 1 76 ? -1.672 -7.581 -17.918 1.00 69.25 76 GLU A C 1
ATOM 598 O O . GLU A 1 76 ? -2.738 -7.445 -17.310 1.00 69.25 76 GLU A O 1
ATOM 603 N N . ARG A 1 77 ? -1.424 -8.708 -18.597 1.00 82.38 77 ARG A N 1
ATOM 604 C CA . ARG A 1 77 ? -2.367 -9.834 -18.631 1.00 82.38 77 ARG A CA 1
ATOM 605 C C . ARG A 1 77 ? -2.565 -10.462 -17.252 1.00 82.38 77 ARG A C 1
ATOM 607 O O . ARG A 1 77 ? -3.700 -10.811 -16.917 1.00 82.38 77 ARG A O 1
ATOM 614 N N . ILE A 1 78 ? -1.491 -10.632 -16.485 1.00 74.12 78 ILE A N 1
ATOM 615 C CA . ILE A 1 78 ? -1.534 -11.177 -15.124 1.00 74.12 78 ILE A CA 1
ATOM 616 C C . ILE A 1 78 ? -2.279 -10.211 -14.202 1.00 74.12 78 ILE A C 1
ATOM 618 O O . ILE A 1 78 ? -3.170 -10.650 -13.481 1.00 74.12 78 ILE A O 1
ATOM 622 N N . GLU A 1 79 ? -2.003 -8.910 -14.277 1.00 57.38 79 GLU A N 1
ATOM 623 C CA . GLU A 1 79 ? -2.699 -7.881 -13.494 1.00 57.38 79 GLU A CA 1
ATOM 624 C C . GLU A 1 79 ? -4.209 -7.919 -13.752 1.00 57.38 79 GLU A C 1
ATOM 626 O O . GLU A 1 79 ? -4.993 -8.059 -12.816 1.00 57.38 79 GLU A O 1
ATOM 631 N N . ARG A 1 80 ? -4.637 -7.968 -15.022 1.00 65.69 80 ARG A N 1
ATOM 632 C CA . ARG A 1 80 ? -6.062 -8.127 -15.369 1.00 65.69 80 ARG A CA 1
ATOM 633 C C . ARG A 1 80 ? -6.671 -9.426 -14.827 1.00 65.69 80 ARG A C 1
ATOM 635 O O . ARG A 1 80 ? -7.855 -9.458 -14.491 1.00 65.69 80 ARG A O 1
ATOM 642 N N . GLN A 1 81 ? -5.911 -10.523 -14.787 1.00 76.62 81 GLN A N 1
ATOM 643 C CA . GLN A 1 81 ? -6.380 -11.787 -14.206 1.00 76.62 81 GLN A CA 1
ATOM 644 C C . GLN A 1 81 ? -6.513 -11.700 -12.685 1.00 76.62 81 GLN A C 1
ATOM 646 O O . GLN A 1 81 ? -7.485 -12.231 -12.146 1.00 76.62 81 GLN A O 1
ATOM 651 N N . ILE A 1 82 ? -5.575 -11.028 -12.016 1.00 59.88 82 ILE A N 1
ATOM 652 C CA . ILE A 1 82 ? -5.617 -10.766 -10.577 1.00 59.88 82 ILE A CA 1
ATOM 653 C C . ILE A 1 82 ? -6.866 -9.952 -10.243 1.00 59.88 82 ILE A C 1
ATOM 655 O O . ILE A 1 82 ? -7.640 -10.402 -9.403 1.00 59.88 82 ILE A O 1
ATOM 659 N N . THR A 1 83 ? -7.125 -8.844 -10.947 1.00 63.41 83 THR A N 1
ATOM 660 C CA . THR A 1 83 ? -8.327 -8.017 -10.736 1.00 63.41 83 THR A CA 1
ATOM 661 C C . THR A 1 83 ? -9.603 -8.844 -10.871 1.00 63.41 83 THR A C 1
ATOM 663 O O . THR A 1 83 ? -10.409 -8.895 -9.950 1.00 63.41 83 THR A O 1
ATOM 666 N N . ARG A 1 84 ? -9.743 -9.623 -11.953 1.00 72.56 84 ARG A N 1
ATOM 667 C CA . ARG A 1 84 ? -10.915 -10.500 -12.138 1.00 72.56 84 ARG A CA 1
ATOM 668 C C . ARG A 1 84 ? -11.067 -11.526 -11.019 1.00 72.56 84 ARG A C 1
ATOM 670 O O . ARG A 1 84 ? -12.177 -11.815 -10.591 1.00 72.56 84 ARG A O 1
ATOM 677 N N . LYS A 1 85 ? -9.961 -12.112 -10.554 1.00 71.94 85 LYS A N 1
ATOM 678 C CA . LYS A 1 85 ? -9.995 -13.082 -9.454 1.00 71.94 85 LYS A CA 1
ATOM 679 C C . LYS A 1 85 ? -10.325 -12.424 -8.118 1.00 71.94 85 LYS A C 1
ATOM 681 O O . LYS A 1 85 ? -10.965 -13.075 -7.297 1.00 71.94 85 LYS A O 1
ATOM 686 N N . ARG A 1 86 ? -9.933 -11.164 -7.920 1.00 62.88 86 ARG A N 1
ATOM 687 C CA . ARG A 1 86 ? -10.323 -10.331 -6.776 1.00 62.88 86 ARG A CA 1
ATOM 688 C C . ARG A 1 86 ? -11.836 -10.111 -6.771 1.00 62.88 86 ARG A C 1
ATOM 690 O O . ARG A 1 86 ? -12.482 -10.410 -5.769 1.00 62.88 86 ARG A O 1
ATOM 697 N N . ASP A 1 87 ? -12.405 -9.734 -7.914 1.00 67.38 87 ASP A N 1
ATOM 698 C CA . ASP A 1 87 ? -13.853 -9.557 -8.077 1.00 67.38 87 ASP A CA 1
ATOM 699 C C . ASP A 1 87 ? -14.617 -10.866 -7.838 1.00 67.38 87 ASP A C 1
ATOM 701 O O . ASP A 1 87 ? -15.568 -10.908 -7.053 1.00 67.38 87 ASP A O 1
ATOM 705 N N . ASP A 1 88 ? -14.164 -11.964 -8.457 1.00 77.56 88 ASP A N 1
ATOM 706 C CA . ASP A 1 88 ? -14.730 -13.306 -8.266 1.00 77.56 88 ASP A CA 1
ATOM 707 C C . ASP A 1 88 ? -14.730 -13.699 -6.775 1.00 77.56 88 ASP A C 1
ATOM 709 O O . ASP A 1 88 ? -15.725 -14.210 -6.252 1.00 77.56 88 ASP A O 1
ATOM 713 N N . LEU A 1 89 ? -13.611 -13.462 -6.078 1.00 70.00 89 LEU A N 1
ATOM 714 C CA . LEU A 1 89 ? -13.454 -13.752 -4.654 1.00 70.00 89 LEU A CA 1
ATOM 715 C C . LEU A 1 89 ? -14.440 -12.932 -3.819 1.00 70.00 89 LEU A C 1
ATOM 717 O O . LEU A 1 89 ? -15.086 -13.472 -2.918 1.00 70.00 89 LEU A O 1
ATOM 721 N N . GLN A 1 90 ? -14.584 -11.647 -4.130 1.00 67.44 90 GLN A N 1
ATOM 722 C CA . GLN A 1 90 ? -15.477 -10.749 -3.415 1.00 67.44 90 GLN A CA 1
ATOM 723 C C . GLN A 1 90 ? -16.943 -11.148 -3.610 1.00 67.44 90 GLN A C 1
ATOM 725 O O . GLN A 1 90 ? -17.695 -11.271 -2.638 1.00 67.44 90 GLN A O 1
ATOM 730 N N . HIS A 1 91 ? -17.347 -11.450 -4.844 1.00 77.44 91 HIS A N 1
ATOM 731 C CA . HIS A 1 91 ? -18.678 -11.977 -5.137 1.00 77.44 91 HIS A CA 1
ATOM 732 C C . HIS A 1 91 ? -18.954 -13.295 -4.409 1.00 77.44 91 HIS A C 1
ATOM 734 O O . HIS A 1 91 ? -20.049 -13.485 -3.865 1.00 77.44 91 HIS A O 1
ATOM 740 N N . LEU A 1 92 ? -17.967 -14.192 -4.345 1.00 80.88 92 LEU A N 1
ATOM 741 C CA . LEU A 1 92 ? -18.095 -15.453 -3.624 1.00 80.88 92 LEU A CA 1
ATOM 742 C C . LEU A 1 92 ? -18.268 -15.230 -2.116 1.00 80.88 92 LEU A C 1
ATOM 744 O O . LEU A 1 92 ? -19.153 -15.846 -1.521 1.00 80.88 92 LEU A O 1
ATOM 748 N N . LYS A 1 93 ? -17.490 -14.319 -1.511 1.00 74.56 93 LYS A N 1
ATOM 749 C CA . LYS A 1 93 ? -17.639 -13.929 -0.098 1.00 74.56 93 LYS A CA 1
ATOM 750 C C . LYS A 1 93 ? -19.061 -13.434 0.182 1.00 74.56 93 LYS A C 1
ATOM 752 O O . LYS A 1 93 ? -19.719 -13.963 1.075 1.00 74.56 93 LYS A O 1
ATOM 757 N N . TYR A 1 94 ? -19.580 -12.491 -0.612 1.00 75.81 94 TYR A N 1
ATOM 758 C CA . TYR A 1 94 ? -20.959 -12.000 -0.456 1.00 75.81 94 TYR A CA 1
ATOM 759 C C . TYR A 1 94 ? -22.000 -13.111 -0.592 1.00 75.81 94 TYR A C 1
ATOM 761 O O . TYR A 1 94 ? -22.923 -13.200 0.217 1.00 75.81 94 TYR A O 1
ATOM 769 N N . THR A 1 95 ? -21.843 -13.972 -1.597 1.00 83.50 95 THR A N 1
ATOM 770 C CA . THR A 1 95 ? -22.774 -15.077 -1.853 1.00 83.50 95 THR A CA 1
ATOM 771 C C . THR A 1 95 ? -22.798 -16.059 -0.685 1.00 83.50 95 THR A C 1
ATOM 773 O O . THR A 1 95 ? -23.873 -16.484 -0.262 1.00 83.50 95 THR A O 1
ATOM 776 N N . LEU A 1 96 ? -21.628 -16.372 -0.120 1.00 83.12 96 LEU A N 1
ATOM 777 C CA . LEU A 1 96 ? -21.501 -17.225 1.056 1.00 83.12 96 LEU A CA 1
ATOM 778 C C . LEU A 1 96 ? -22.212 -16.616 2.270 1.00 83.12 96 LEU A C 1
ATOM 780 O O . LEU A 1 96 ? -23.002 -17.306 2.910 1.00 83.12 96 LEU A O 1
ATOM 784 N N . PHE A 1 97 ? -21.987 -15.333 2.566 1.00 82.44 97 PHE A N 1
ATOM 785 C CA . PHE A 1 97 ? -22.655 -14.678 3.694 1.00 82.44 97 PHE A CA 1
ATOM 786 C C . PHE A 1 97 ? -24.169 -14.625 3.531 1.00 82.44 97 PHE A C 1
ATOM 788 O O . PHE A 1 97 ? -24.883 -14.939 4.476 1.00 82.44 97 PHE A O 1
ATOM 795 N N . ASN A 1 98 ? -24.668 -14.325 2.333 1.00 82.44 98 ASN A N 1
ATOM 796 C CA . ASN A 1 98 ? -26.108 -14.322 2.074 1.00 82.44 98 ASN A CA 1
ATOM 797 C C . ASN A 1 98 ? -26.718 -15.730 2.240 1.00 82.44 98 ASN A C 1
ATOM 799 O O . ASN A 1 98 ? -27.844 -15.877 2.716 1.00 82.44 98 ASN A O 1
ATOM 803 N N . ALA A 1 99 ? -25.982 -16.784 1.867 1.00 87.94 99 ALA A N 1
ATOM 804 C CA . ALA A 1 99 ? -26.409 -18.164 2.091 1.00 87.94 99 ALA A CA 1
ATOM 805 C C . ALA A 1 99 ? -26.414 -18.537 3.584 1.00 87.94 99 ALA A C 1
ATOM 807 O O . ALA A 1 99 ? -27.341 -19.211 4.038 1.00 87.94 99 ALA A O 1
ATOM 808 N N . LEU A 1 100 ? -25.415 -18.080 4.347 1.00 84.44 100 LEU A N 1
ATOM 809 C CA . LEU A 1 100 ? -25.344 -18.267 5.798 1.00 84.44 100 LEU A CA 1
ATOM 810 C C . LEU A 1 100 ? -26.482 -17.530 6.517 1.00 84.44 100 LEU A C 1
ATOM 812 O O . LEU A 1 100 ? -27.169 -18.152 7.321 1.00 84.44 100 LEU A O 1
ATOM 816 N N . GLU A 1 101 ? -26.748 -16.267 6.170 1.00 84.00 101 GLU A N 1
ATOM 817 C CA . GLU A 1 101 ? -27.873 -15.480 6.708 1.00 84.00 101 GLU A CA 1
ATOM 818 C C . GLU A 1 101 ? -29.200 -16.221 6.501 1.00 84.00 101 GLU A C 1
ATOM 820 O O . GLU A 1 101 ? -29.975 -16.408 7.436 1.00 84.00 101 GLU A O 1
ATOM 825 N N . LYS A 1 102 ? -29.421 -16.753 5.292 1.00 86.62 102 LYS A N 1
ATOM 826 C CA . LYS A 1 102 ? -30.625 -17.528 4.969 1.00 86.62 102 LYS A CA 1
ATOM 827 C C . LYS A 1 102 ? -30.762 -18.813 5.795 1.00 86.62 102 LYS A C 1
ATOM 829 O O . LYS A 1 102 ? -31.881 -19.227 6.087 1.00 86.62 102 LYS A O 1
ATOM 834 N N . HIS A 1 103 ? -29.651 -19.460 6.145 1.00 85.31 103 HIS A N 1
ATOM 835 C CA . HIS A 1 103 ? -29.652 -20.676 6.962 1.00 85.31 103 HIS A CA 1
ATOM 836 C C . HIS A 1 103 ? -29.803 -20.407 8.463 1.00 85.31 103 HIS A C 1
ATOM 838 O O . HIS A 1 103 ? -30.283 -21.287 9.176 1.00 85.31 103 HIS A O 1
ATOM 844 N N . MET A 1 104 ? -29.410 -19.223 8.940 1.00 78.81 104 MET A N 1
ATOM 845 C CA . MET A 1 104 ? -29.492 -18.849 10.355 1.00 78.81 104 MET A CA 1
ATOM 846 C C . MET A 1 104 ? -30.895 -18.401 10.798 1.00 78.81 104 MET A C 1
ATOM 848 O O . MET A 1 104 ? -31.172 -18.396 11.996 1.00 78.81 104 MET A O 1
ATOM 852 N N . GLY A 1 105 ? -31.804 -18.099 9.864 1.00 76.56 105 GLY A N 1
ATOM 853 C CA . GLY A 1 105 ? -33.171 -17.676 10.194 1.00 76.56 105 GLY A CA 1
ATOM 854 C C . GLY A 1 105 ? -33.200 -16.325 10.922 1.00 76.56 105 GLY A C 1
ATOM 855 O O . GLY A 1 105 ? -32.347 -15.485 10.669 1.00 76.56 105 GLY A O 1
ATOM 856 N N . ASP A 1 106 ? -34.159 -16.122 11.833 1.00 81.69 106 ASP A N 1
ATOM 857 C CA . ASP A 1 106 ? -34.377 -14.843 12.543 1.00 81.69 106 ASP A CA 1
ATOM 858 C C . ASP A 1 106 ? -33.645 -14.737 13.903 1.00 81.69 106 ASP A C 1
ATOM 860 O O . ASP A 1 106 ? -34.016 -13.923 14.753 1.00 81.69 106 ASP A O 1
ATOM 864 N N . ASP A 1 107 ? -32.613 -15.551 14.164 1.00 81.44 107 ASP A N 1
ATOM 865 C CA . ASP A 1 107 ? -31.816 -15.407 15.393 1.00 81.44 107 ASP A CA 1
ATOM 866 C C . ASP A 1 107 ? -30.960 -14.134 15.327 1.00 81.44 107 ASP A C 1
ATOM 868 O O . ASP A 1 107 ? -29.839 -14.123 14.810 1.00 81.44 107 ASP A O 1
ATOM 872 N N . AL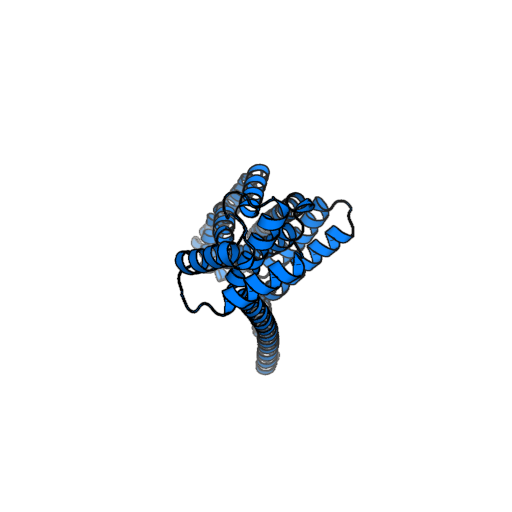A A 1 108 ? -31.505 -13.052 15.885 1.00 71.31 108 ALA A N 1
ATOM 873 C CA . ALA A 1 108 ? -30.901 -11.725 15.890 1.00 71.31 108 ALA A CA 1
ATOM 874 C C . ALA A 1 108 ? -29.471 -11.712 16.458 1.00 71.31 108 ALA A C 1
ATOM 876 O O . ALA A 1 108 ? -28.622 -10.982 15.952 1.00 71.31 108 ALA A O 1
ATOM 877 N N . THR A 1 109 ? -29.173 -12.546 17.461 1.00 72.69 109 THR A N 1
ATOM 878 C CA . THR A 1 109 ? -27.842 -12.577 18.091 1.00 72.69 109 THR A CA 1
ATOM 879 C C . THR A 1 109 ? -26.793 -13.283 17.235 1.00 72.69 109 THR A C 1
ATOM 881 O O . THR A 1 109 ? -25.618 -12.913 17.255 1.00 72.69 109 THR A O 1
ATOM 884 N N . GLN A 1 110 ? -27.195 -14.295 16.466 1.00 74.69 110 GLN A N 1
ATOM 885 C CA . GLN A 1 110 ? -26.314 -14.984 15.522 1.00 74.69 110 GLN A CA 1
ATOM 886 C C . GLN A 1 110 ? -26.130 -14.178 14.233 1.00 74.69 110 GLN A C 1
ATOM 888 O O . GLN A 1 110 ? -25.015 -14.101 13.720 1.00 74.69 110 GLN A O 1
ATOM 893 N N . LEU A 1 111 ? -27.188 -13.513 13.760 1.00 72.69 111 LEU A N 1
ATOM 894 C CA . LEU A 1 111 ? -27.133 -12.588 12.626 1.00 72.69 111 LEU A CA 1
ATOM 895 C C . LEU A 1 111 ? -26.216 -11.395 12.898 1.00 72.69 111 LEU A C 1
ATOM 897 O O . LEU A 1 111 ? -25.423 -11.037 12.035 1.00 72.69 111 LEU A O 1
ATOM 901 N N . GLU A 1 112 ? -26.261 -10.811 14.096 1.00 65.00 112 GLU A N 1
ATOM 902 C CA . GLU A 1 112 ? -25.372 -9.706 14.470 1.00 65.00 112 GLU A CA 1
ATOM 903 C C . GLU A 1 112 ? -23.893 -10.131 14.430 1.00 65.00 112 GLU A C 1
ATOM 905 O O . GLU A 1 112 ? -23.064 -9.450 13.822 1.00 65.00 112 GLU A O 1
ATOM 910 N N . LYS A 1 113 ? -23.569 -11.315 14.969 1.00 70.38 113 LYS A N 1
ATOM 911 C CA . LYS A 1 113 ? -22.219 -11.900 14.883 1.00 70.38 113 LYS A CA 1
ATOM 912 C C . LYS A 1 113 ? -21.816 -12.205 13.442 1.00 70.38 113 LYS A C 1
ATOM 914 O O . LYS A 1 113 ? -20.679 -11.945 13.057 1.00 70.38 113 LYS A O 1
ATOM 919 N N . LEU A 1 114 ? -22.731 -12.733 12.629 1.00 74.25 114 LEU A N 1
ATOM 920 C CA . LEU A 1 114 ? -22.468 -13.028 11.223 1.00 74.25 114 LEU A CA 1
ATOM 921 C C . LEU A 1 114 ? -22.232 -11.750 10.415 1.00 74.25 114 LEU A C 1
ATOM 923 O O . LEU A 1 114 ? -21.301 -11.709 9.618 1.00 74.25 114 LEU A O 1
ATOM 927 N N . HIS A 1 115 ? -23.018 -10.699 10.643 1.00 64.62 115 HIS A N 1
ATOM 928 C CA . HIS A 1 115 ? -22.820 -9.389 10.028 1.00 64.62 115 HIS A CA 1
ATOM 929 C C . HIS A 1 115 ? -21.494 -8.761 10.462 1.00 64.62 115 HIS A C 1
ATOM 931 O O . HIS A 1 115 ? -20.794 -8.180 9.633 1.00 64.62 115 HIS A O 1
ATOM 937 N N . GLN A 1 116 ? -21.096 -8.931 11.724 1.00 56.59 116 GLN A N 1
ATOM 938 C CA . GLN A 1 116 ? -19.781 -8.512 12.200 1.00 56.59 116 GLN A CA 1
ATOM 939 C C . GLN A 1 116 ? -18.655 -9.268 11.477 1.00 56.59 116 GLN A C 1
ATOM 941 O O . GLN A 1 116 ? -17.721 -8.641 10.982 1.00 56.59 116 GLN A O 1
ATOM 946 N N . ILE A 1 117 ? -18.768 -10.591 11.328 1.00 64.19 117 ILE A N 1
ATOM 947 C CA . ILE A 1 117 ? -17.804 -11.409 10.573 1.00 64.19 117 ILE A CA 1
ATOM 948 C C . ILE A 1 117 ? -17.805 -11.023 9.084 1.00 64.19 117 ILE A C 1
ATOM 950 O O . ILE A 1 117 ? -16.742 -10.927 8.472 1.00 64.19 117 ILE A O 1
ATOM 954 N N . LYS A 1 118 ? -18.972 -10.743 8.493 1.00 63.59 118 LYS A N 1
ATOM 955 C CA . LYS A 1 118 ? -19.155 -10.277 7.107 1.00 63.59 118 LYS A CA 1
ATOM 956 C C . LYS A 1 118 ? -18.433 -8.952 6.869 1.00 63.59 118 LYS A C 1
ATOM 958 O O . LYS A 1 118 ? -17.657 -8.845 5.926 1.00 63.59 118 LYS A O 1
ATOM 963 N N . LEU A 1 119 ? -18.605 -7.979 7.763 1.00 54.97 119 LEU A N 1
ATOM 964 C CA . LEU A 1 119 ? -17.903 -6.689 7.735 1.00 54.97 119 LEU A CA 1
ATOM 965 C C . LEU A 1 119 ? -16.385 -6.822 7.948 1.00 54.97 119 LEU A C 1
ATOM 967 O O . LEU A 1 119 ? -15.622 -6.009 7.436 1.00 54.97 119 LEU A O 1
ATOM 971 N N . GLN A 1 120 ? -15.935 -7.846 8.676 1.00 56.69 120 GLN A N 1
ATOM 972 C CA . GLN A 1 120 ? -14.511 -8.145 8.869 1.00 56.69 120 GLN A CA 1
ATOM 973 C C . GLN A 1 120 ? -13.861 -8.867 7.677 1.00 56.69 120 GLN A C 1
ATOM 975 O O . GLN A 1 120 ? -12.639 -8.838 7.545 1.00 56.69 120 GLN A O 1
ATOM 980 N N . SER A 1 121 ? -14.651 -9.544 6.841 1.00 56.34 121 SER A N 1
ATOM 981 C CA . SER A 1 121 ? -14.169 -10.467 5.799 1.00 56.34 121 SER A CA 1
ATOM 982 C C . SER A 1 121 ? -14.405 -9.977 4.370 1.00 56.34 121 SER A C 1
ATOM 984 O O . SER A 1 121 ? -13.666 -10.370 3.461 1.00 56.34 121 SER A O 1
ATOM 986 N N . ILE A 1 122 ? -15.392 -9.101 4.163 1.00 56.09 122 ILE A N 1
ATOM 987 C CA . ILE A 1 122 ? -15.474 -8.224 2.995 1.00 56.09 122 ILE A CA 1
ATOM 988 C C . ILE A 1 122 ? -14.273 -7.286 3.077 1.00 56.09 122 ILE A C 1
ATOM 990 O O . ILE A 1 122 ? -14.188 -6.436 3.962 1.00 56.09 122 ILE A O 1
ATOM 994 N N . ASP A 1 123 ? -13.308 -7.489 2.184 1.00 55.59 123 ASP A N 1
ATOM 995 C CA . ASP A 1 123 ? -12.068 -6.728 2.200 1.00 55.59 123 ASP A CA 1
ATOM 996 C C . ASP A 1 123 ? -12.367 -5.308 1.701 1.00 55.59 123 ASP A C 1
ATOM 998 O O . ASP A 1 123 ? -12.285 -5.013 0.514 1.00 55.59 123 ASP A O 1
ATOM 1002 N N . LEU A 1 124 ? -12.651 -4.386 2.628 1.00 55.59 124 LEU A N 1
ATOM 1003 C CA . LEU A 1 124 ? -12.504 -2.945 2.370 1.00 55.59 124 LEU A CA 1
ATOM 1004 C C . LEU A 1 124 ? -11.083 -2.634 1.861 1.00 55.59 124 LEU A C 1
ATOM 1006 O O . LEU A 1 124 ? -10.867 -1.677 1.133 1.00 55.59 124 LEU A O 1
ATOM 1010 N N . LEU A 1 125 ? -10.133 -3.500 2.228 1.00 56.81 125 LEU A N 1
ATOM 1011 C CA . LEU A 1 125 ? -8.746 -3.505 1.797 1.00 56.81 125 LEU A CA 1
ATOM 1012 C C . LEU A 1 125 ? -8.575 -3.746 0.292 1.00 56.81 125 LEU A C 1
ATOM 1014 O O . LEU A 1 125 ? -7.569 -3.322 -0.265 1.00 56.81 125 LEU A O 1
ATOM 1018 N N . ASP A 1 126 ? -9.538 -4.416 -0.352 1.00 60.09 126 ASP A N 1
ATOM 1019 C CA . ASP A 1 126 ? -9.455 -4.740 -1.772 1.00 60.09 126 ASP A CA 1
ATOM 1020 C C . ASP A 1 126 ? -9.819 -3.563 -2.675 1.00 60.09 126 ASP A C 1
ATOM 1022 O O . ASP A 1 126 ? -9.219 -3.385 -3.730 1.00 60.09 126 ASP A O 1
ATOM 1026 N N . LEU A 1 127 ? -10.728 -2.714 -2.198 1.00 68.81 127 LEU A N 1
ATOM 1027 C CA . LEU A 1 127 ? -11.092 -1.445 -2.825 1.00 68.81 127 LEU A CA 1
ATOM 1028 C C . LEU A 1 127 ? -10.252 -0.272 -2.302 1.00 68.81 127 LEU A C 1
ATOM 1030 O O . LEU A 1 127 ? -10.357 0.835 -2.822 1.00 68.81 127 LEU A O 1
ATOM 1034 N N . LEU A 1 128 ? -9.446 -0.488 -1.257 1.00 81.12 128 LEU A N 1
ATOM 1035 C CA . LEU A 1 128 ? -8.663 0.562 -0.611 1.00 81.12 128 LEU A CA 1
ATOM 1036 C C . LEU A 1 128 ? -7.659 1.173 -1.584 1.00 81.12 128 LEU A C 1
ATOM 1038 O O . LEU A 1 128 ? -7.575 2.388 -1.674 1.00 81.12 128 LEU A O 1
ATOM 1042 N N . GLU A 1 129 ? -6.937 0.345 -2.335 1.00 84.50 129 GLU A N 1
ATOM 1043 C CA . GLU A 1 129 ? -5.924 0.811 -3.292 1.00 84.50 129 GLU A CA 1
ATOM 1044 C C . GLU A 1 129 ? -6.555 1.709 -4.360 1.00 84.50 129 GLU A C 1
ATOM 1046 O O . GLU A 1 129 ? -6.149 2.859 -4.525 1.00 84.50 129 GLU A O 1
ATOM 1051 N N . GLU A 1 130 ? -7.631 1.228 -4.989 1.00 80.12 130 GLU A N 1
ATOM 1052 C CA . GLU A 1 130 ? -8.377 1.959 -6.019 1.00 80.12 130 GLU A CA 1
ATOM 1053 C C . GLU A 1 130 ? -9.000 3.252 -5.476 1.00 80.12 130 GLU A C 1
ATOM 1055 O O . GLU A 1 130 ? -8.990 4.287 -6.146 1.00 80.12 130 GLU A O 1
ATOM 1060 N N . MET A 1 131 ? -9.529 3.219 -4.249 1.00 82.06 131 MET A N 1
ATOM 1061 C CA . MET A 1 131 ? -10.139 4.379 -3.602 1.00 82.06 131 MET A CA 1
ATOM 1062 C C . MET A 1 131 ? -9.103 5.455 -3.279 1.00 82.06 131 MET A C 1
ATOM 1064 O O . MET A 1 131 ? -9.367 6.639 -3.487 1.00 82.06 131 MET A O 1
ATOM 1068 N N . ILE A 1 132 ? -7.929 5.054 -2.790 1.00 91.62 132 ILE A N 1
ATOM 1069 C CA . ILE A 1 132 ? -6.828 5.963 -2.466 1.00 91.62 132 ILE A CA 1
ATOM 1070 C C . ILE A 1 132 ? -6.265 6.571 -3.748 1.00 91.62 132 ILE A C 1
ATOM 1072 O O . ILE A 1 132 ? -6.123 7.788 -3.825 1.00 91.62 132 ILE A O 1
ATOM 1076 N N . GLU A 1 133 ? -6.010 5.757 -4.772 1.00 90.12 133 GLU A N 1
ATOM 1077 C CA . GLU A 1 133 ? -5.546 6.234 -6.075 1.00 90.12 133 GLU A CA 1
ATOM 1078 C C . GLU A 1 133 ? -6.542 7.227 -6.692 1.00 90.12 133 GLU A C 1
ATOM 1080 O O . GLU A 1 133 ? -6.168 8.352 -7.031 1.00 90.12 133 GLU A O 1
ATOM 1085 N N . SER A 1 134 ? -7.829 6.870 -6.733 1.00 84.19 134 SER A N 1
ATOM 1086 C CA . SER A 1 134 ? -8.892 7.735 -7.259 1.00 84.19 134 SER A CA 1
ATOM 1087 C C . SER A 1 134 ? -9.010 9.045 -6.481 1.00 84.19 134 SER A C 1
ATOM 1089 O O . SER A 1 134 ? -9.169 10.114 -7.077 1.00 84.19 134 SER A O 1
ATOM 1091 N N . ALA A 1 135 ? -8.919 8.984 -5.149 1.00 85.81 135 ALA A N 1
ATOM 1092 C CA . ALA A 1 135 ? -8.943 10.162 -4.292 1.00 85.81 135 ALA A CA 1
ATOM 1093 C C . ALA A 1 135 ? -7.748 11.083 -4.564 1.00 85.81 135 ALA A C 1
ATOM 1095 O O . ALA A 1 135 ? -7.928 12.302 -4.655 1.00 85.81 135 ALA A O 1
ATOM 1096 N N . ILE A 1 136 ? -6.548 10.517 -4.734 1.00 92.25 136 ILE A N 1
ATOM 1097 C CA . ILE A 1 136 ? -5.346 11.296 -5.030 1.00 92.25 136 ILE A CA 1
ATOM 1098 C C . ILE A 1 136 ? -5.468 11.962 -6.399 1.00 92.25 136 ILE A C 1
ATOM 1100 O O . ILE A 1 136 ? -5.329 13.181 -6.482 1.00 92.25 136 ILE A O 1
ATOM 1104 N N . ILE A 1 137 ? -5.804 11.205 -7.446 1.00 90.12 137 ILE A N 1
ATOM 1105 C CA . ILE A 1 137 ? -5.960 11.727 -8.812 1.00 90.12 137 ILE A CA 1
ATOM 1106 C C . ILE A 1 137 ? -7.005 12.847 -8.845 1.00 90.12 137 ILE A C 1
ATOM 1108 O O . ILE A 1 137 ? -6.710 13.950 -9.300 1.00 90.12 137 ILE A O 1
ATOM 1112 N N . THR A 1 138 ? -8.185 12.617 -8.263 1.00 84.56 138 THR A N 1
ATOM 1113 C CA . THR A 1 138 ? -9.259 13.624 -8.207 1.00 84.56 138 THR A CA 1
ATOM 1114 C C . THR A 1 138 ? -8.812 14.899 -7.485 1.00 84.56 138 THR A C 1
ATOM 1116 O O . THR A 1 138 ? -9.215 16.007 -7.843 1.00 84.56 138 THR A O 1
ATOM 1119 N N . THR A 1 139 ? -7.994 14.765 -6.439 1.00 90.81 139 THR A N 1
ATOM 1120 C CA . THR A 1 139 ? -7.478 15.915 -5.688 1.00 90.81 139 THR A CA 1
ATOM 1121 C C . THR A 1 139 ? -6.451 16.697 -6.505 1.00 90.81 139 THR A C 1
ATOM 1123 O O . THR A 1 139 ? -6.497 17.927 -6.534 1.00 90.81 139 THR A O 1
ATOM 1126 N N . LEU A 1 140 ? -5.573 16.000 -7.232 1.00 91.06 140 LEU A N 1
ATOM 1127 C CA . LEU A 1 140 ? -4.610 16.619 -8.144 1.00 91.06 140 LEU A CA 1
ATOM 1128 C C . LEU A 1 140 ? -5.306 17.365 -9.291 1.00 91.06 140 LEU A C 1
ATOM 1130 O O . LEU A 1 140 ? -4.902 18.477 -9.622 1.00 91.06 140 LEU A O 1
ATOM 1134 N N . GLU A 1 141 ? -6.375 16.798 -9.854 1.00 87.06 141 GLU A N 1
ATOM 1135 C CA . GLU A 1 141 ? -7.165 17.422 -10.926 1.00 87.06 141 GLU A CA 1
ATOM 1136 C C . GLU A 1 141 ? -7.844 18.728 -10.489 1.00 87.06 141 GLU A C 1
ATOM 1138 O O . GLU A 1 141 ? -7.973 19.659 -11.284 1.00 87.06 141 GLU A O 1
ATOM 1143 N N . LYS A 1 142 ? -8.262 18.821 -9.219 1.00 86.44 142 LYS A N 1
ATOM 1144 C CA . LYS A 1 142 ? -8.889 20.030 -8.658 1.00 86.44 142 LYS A CA 1
ATOM 1145 C C . LYS A 1 142 ? -7.882 21.147 -8.360 1.00 86.44 142 LYS A C 1
ATOM 1147 O O . LYS A 1 142 ? -8.262 22.314 -8.372 1.00 86.44 142 LYS A O 1
ATOM 1152 N N . GLY A 1 143 ? -6.613 20.810 -8.124 1.00 79.69 143 GLY A N 1
ATOM 1153 C CA . GLY A 1 143 ? -5.471 21.733 -8.152 1.00 79.69 143 GLY A CA 1
ATOM 1154 C C . GLY A 1 143 ? -5.324 22.739 -6.997 1.00 79.69 143 GLY A C 1
ATOM 1155 O O . GLY A 1 143 ? -4.284 23.391 -6.922 1.00 79.69 143 GLY A O 1
ATOM 1156 N N . SER A 1 144 ? -6.299 22.878 -6.093 1.00 84.31 144 SER A N 1
ATOM 1157 C CA . SER A 1 144 ? -6.226 23.765 -4.917 1.00 84.31 144 SER A CA 1
ATOM 1158 C C . SER A 1 144 ? -6.080 22.974 -3.620 1.00 84.31 144 SER A C 1
ATOM 1160 O O . SER A 1 144 ? -6.784 21.984 -3.434 1.00 84.31 144 SER A O 1
ATOM 1162 N N . ASP A 1 145 ? -5.203 23.430 -2.721 1.00 89.38 145 ASP A N 1
ATOM 1163 C CA . ASP A 1 145 ? -5.026 22.879 -1.366 1.00 89.38 145 ASP A CA 1
ATOM 1164 C C . ASP A 1 145 ? -4.834 21.353 -1.346 1.00 89.38 145 ASP A C 1
ATOM 1166 O O . ASP A 1 145 ? -5.417 20.632 -0.535 1.00 89.38 145 ASP A O 1
ATOM 1170 N N . ILE A 1 146 ? -4.011 20.857 -2.281 1.00 92.38 146 ILE A N 1
ATOM 1171 C CA . ILE A 1 146 ? -3.801 19.424 -2.535 1.00 92.38 146 ILE A CA 1
ATOM 1172 C C . ILE A 1 146 ? -3.382 18.703 -1.253 1.00 92.38 146 ILE A C 1
ATOM 1174 O O . ILE A 1 146 ? -3.981 17.696 -0.900 1.00 92.38 146 ILE A O 1
ATOM 1178 N N . GLU A 1 147 ? -2.381 19.212 -0.533 1.00 94.75 147 GLU A N 1
ATOM 1179 C CA . GLU A 1 147 ? -1.866 18.542 0.667 1.00 94.75 147 GLU A CA 1
ATOM 1180 C C . GLU A 1 147 ? -2.924 18.396 1.766 1.00 94.75 147 GLU A C 1
ATOM 1182 O O . GLU A 1 147 ? -3.087 17.308 2.312 1.00 94.75 147 GLU A O 1
ATOM 1187 N N . GLU A 1 148 ? -3.652 19.474 2.068 1.00 93.44 148 GLU A N 1
ATOM 1188 C CA . GLU A 1 148 ? -4.684 19.501 3.111 1.00 93.44 148 GLU A CA 1
ATOM 1189 C C . GLU A 1 148 ? -5.893 18.648 2.714 1.00 93.44 148 GLU A C 1
ATOM 1191 O O . GLU A 1 148 ? -6.403 17.861 3.510 1.00 93.44 148 GLU A O 1
ATOM 1196 N N . THR A 1 149 ? -6.305 18.721 1.448 1.00 93.00 149 THR A N 1
ATOM 1197 C CA . THR A 1 149 ? -7.395 17.894 0.921 1.00 93.00 149 THR A CA 1
ATOM 1198 C C . THR A 1 149 ? -7.033 16.409 0.976 1.00 93.00 149 THR A C 1
ATOM 1200 O O . THR A 1 149 ? -7.848 15.588 1.401 1.00 93.00 149 THR A O 1
ATOM 1203 N N . LEU A 1 150 ? -5.797 16.052 0.605 1.00 95.06 150 LEU A N 1
ATOM 1204 C CA . LEU A 1 150 ? -5.297 14.685 0.742 1.00 95.06 150 LEU A CA 1
ATOM 1205 C C . LEU A 1 150 ? -5.219 14.264 2.207 1.00 95.06 150 LEU A C 1
ATOM 1207 O O . LEU A 1 150 ? -5.659 13.167 2.532 1.00 95.06 150 LEU A O 1
ATOM 1211 N N . HIS A 1 151 ? -4.715 15.119 3.099 1.00 94.38 151 HIS A N 1
ATOM 1212 C CA . HIS A 1 151 ? -4.698 14.848 4.539 1.00 94.38 151 HIS A CA 1
ATOM 1213 C C . HIS A 1 151 ? -6.097 14.465 5.025 1.00 94.38 151 HIS A C 1
ATOM 1215 O O . HIS A 1 151 ? -6.273 13.381 5.583 1.00 94.38 151 HIS A O 1
ATOM 1221 N N . GLU A 1 152 ? -7.104 15.290 4.759 1.00 91.50 152 GLU A N 1
ATOM 1222 C CA . GLU A 1 152 ? -8.468 15.054 5.227 1.00 91.50 152 GLU A CA 1
ATOM 1223 C C . GLU A 1 152 ? -9.105 13.798 4.614 1.00 91.50 152 GLU A C 1
ATOM 1225 O O . GLU A 1 152 ? -9.652 12.973 5.348 1.00 91.50 152 GLU A O 1
ATOM 1230 N N . ILE A 1 153 ? -8.992 13.592 3.298 1.00 90.44 153 ILE A N 1
ATOM 1231 C CA . ILE A 1 153 ? -9.596 12.428 2.631 1.00 90.44 153 ILE A CA 1
ATOM 1232 C C . ILE A 1 153 ? -8.905 11.128 3.056 1.00 90.44 153 ILE A C 1
ATOM 1234 O O . ILE A 1 153 ? -9.578 10.165 3.428 1.00 90.44 153 ILE A O 1
ATOM 1238 N N . ILE A 1 154 ? -7.567 11.094 3.058 1.00 93.50 154 ILE A N 1
ATOM 1239 C CA . ILE A 1 154 ? -6.810 9.913 3.486 1.00 93.50 154 ILE A CA 1
ATOM 1240 C C . ILE A 1 154 ? -7.075 9.620 4.963 1.00 93.50 154 ILE A C 1
ATOM 1242 O O . ILE A 1 154 ? -7.203 8.453 5.330 1.00 93.50 154 ILE A O 1
ATOM 1246 N N . LYS A 1 155 ? -7.215 10.645 5.814 1.00 92.06 155 LYS A N 1
ATOM 1247 C CA . LYS A 1 155 ? -7.604 10.474 7.219 1.00 92.06 155 LYS A CA 1
ATOM 1248 C C . LYS A 1 155 ? -8.942 9.757 7.350 1.00 92.06 155 LYS A C 1
ATOM 1250 O O . LYS A 1 155 ? -9.021 8.785 8.095 1.00 92.06 155 LYS A O 1
ATOM 1255 N N . GLU A 1 156 ? -9.978 10.218 6.657 1.00 86.12 156 GLU A N 1
ATOM 1256 C CA . GLU A 1 156 ? -11.312 9.621 6.766 1.00 86.12 156 GLU A CA 1
ATOM 1257 C C . GLU A 1 156 ? -11.336 8.193 6.200 1.00 86.12 156 GLU A C 1
ATOM 1259 O O . GLU A 1 156 ? -11.788 7.279 6.889 1.00 86.12 156 GLU A O 1
ATOM 1264 N N . ILE A 1 157 ? -10.734 7.952 5.025 1.00 86.31 157 ILE A N 1
ATOM 1265 C CA . ILE A 1 157 ? -10.619 6.596 4.458 1.00 86.31 157 ILE A CA 1
ATOM 1266 C C . ILE A 1 157 ? -9.876 5.670 5.426 1.00 86.31 157 ILE A C 1
ATOM 1268 O O . ILE A 1 157 ? -10.342 4.569 5.723 1.00 86.31 157 ILE A O 1
ATOM 1272 N N . THR A 1 158 ? -8.734 6.115 5.956 1.00 88.12 158 THR A N 1
ATOM 1273 C CA . THR A 1 158 ? -7.938 5.317 6.896 1.00 88.12 158 THR A CA 1
ATOM 1274 C C . THR A 1 158 ? -8.735 5.029 8.169 1.00 88.12 158 THR A C 1
ATOM 1276 O O . THR A 1 158 ? -8.771 3.886 8.617 1.00 88.12 158 THR A O 1
ATOM 1279 N N . PHE A 1 159 ? -9.397 6.033 8.749 1.00 85.38 159 PHE A N 1
ATOM 1280 C CA . PHE A 1 159 ? -10.156 5.894 9.992 1.00 85.38 159 PHE A CA 1
ATOM 1281 C C . PHE A 1 159 ? -11.327 4.919 9.846 1.00 85.38 159 PHE A C 1
ATOM 1283 O O . PHE A 1 159 ? -11.487 4.028 10.681 1.00 85.38 159 PHE A O 1
ATOM 1290 N N . GLU A 1 160 ? -12.101 5.031 8.767 1.00 80.62 160 GLU A N 1
ATOM 1291 C CA . GLU A 1 160 ? -13.209 4.115 8.484 1.00 80.62 160 GLU A CA 1
ATOM 1292 C C . GLU A 1 160 ? -12.710 2.689 8.210 1.00 80.62 160 GLU A C 1
ATOM 1294 O O . GLU A 1 160 ? -13.272 1.720 8.724 1.00 80.62 160 GLU A O 1
ATOM 1299 N N . THR A 1 161 ? -11.582 2.546 7.507 1.00 78.94 161 THR A N 1
ATOM 1300 C CA . THR A 1 161 ? -10.967 1.234 7.236 1.00 78.94 161 THR A CA 1
ATOM 1301 C C . THR A 1 161 ? -10.439 0.564 8.512 1.00 78.94 161 THR A C 1
ATOM 1303 O O . THR A 1 161 ? -10.514 -0.661 8.660 1.00 78.94 161 THR A O 1
ATOM 1306 N N . LEU A 1 162 ? -9.919 1.353 9.457 1.00 77.81 162 LEU A N 1
ATOM 1307 C CA . LEU A 1 162 ? -9.424 0.882 10.754 1.00 77.81 162 LEU A CA 1
ATOM 1308 C C . LEU A 1 162 ? -10.552 0.525 11.735 1.00 77.81 162 LEU A C 1
ATOM 1310 O O . LEU A 1 162 ? -10.387 -0.385 12.547 1.00 77.81 162 LEU A O 1
ATOM 1314 N N . ASN A 1 163 ? -11.696 1.212 11.664 1.00 66.12 163 ASN A N 1
ATOM 1315 C CA . ASN A 1 163 ? -12.788 1.118 12.641 1.00 66.12 163 ASN A CA 1
ATOM 1316 C C . ASN A 1 163 ? -13.615 -0.176 12.602 1.00 66.12 163 ASN A C 1
ATOM 1318 O O . ASN A 1 163 ? -14.513 -0.341 13.427 1.00 66.12 163 ASN A O 1
ATOM 1322 N N . ALA A 1 164 ? -13.334 -1.112 11.695 1.00 50.88 164 ALA A N 1
ATOM 1323 C CA . ALA A 1 164 ? -14.096 -2.353 11.529 1.00 50.88 164 ALA A CA 1
ATOM 1324 C C . ALA A 1 164 ? -13.778 -3.442 12.593 1.00 50.88 164 ALA A C 1
ATOM 1326 O O . ALA A 1 164 ? -13.586 -4.613 12.265 1.00 50.88 164 ALA A O 1
ATOM 1327 N N . ASN A 1 165 ? -13.774 -3.035 13.868 1.00 52.06 165 ASN A N 1
ATOM 1328 C CA . ASN A 1 165 ? -13.598 -3.786 15.118 1.00 52.06 165 ASN A CA 1
ATOM 1329 C C . ASN A 1 165 ? -12.255 -4.524 15.324 1.00 52.06 165 ASN A C 1
ATOM 1331 O O . ASN A 1 165 ? -11.883 -5.430 14.579 1.00 52.06 165 ASN A O 1
ATOM 1335 N N . VAL A 1 166 ? -11.621 -4.160 16.451 1.00 53.78 166 VAL A N 1
ATOM 1336 C CA . VAL A 1 166 ? -10.346 -4.611 17.049 1.00 53.78 166 VAL A CA 1
ATOM 1337 C C . VAL A 1 166 ? -9.079 -4.066 16.370 1.00 53.78 166 VAL A C 1
ATOM 1339 O O . VAL A 1 166 ? -8.753 -4.393 15.229 1.00 53.78 166 VAL A O 1
ATOM 1342 N N . LEU A 1 167 ? -8.336 -3.243 17.126 1.00 63.38 167 LEU A N 1
ATOM 1343 C CA . LEU A 1 167 ? -6.983 -2.792 16.789 1.00 63.38 167 LEU A CA 1
ATOM 1344 C C . LEU A 1 167 ? -6.050 -4.011 16.762 1.00 63.38 167 LEU A C 1
ATOM 1346 O O . LEU A 1 167 ? -5.765 -4.605 17.797 1.00 63.38 167 LEU A O 1
ATOM 1350 N N . ASN A 1 168 ? -5.593 -4.378 15.568 1.00 69.69 168 ASN A N 1
ATOM 1351 C CA . ASN A 1 168 ? -4.677 -5.489 15.318 1.00 69.69 168 ASN A CA 1
ATOM 1352 C C . ASN A 1 168 ? -3.520 -4.968 14.455 1.00 69.69 168 ASN A C 1
ATOM 1354 O O . ASN A 1 168 ? -3.771 -4.472 13.356 1.00 69.69 168 ASN A O 1
ATOM 1358 N N . ALA A 1 169 ? -2.262 -5.056 14.896 1.00 70.38 169 ALA A N 1
ATOM 1359 C CA . ALA A 1 169 ? -1.150 -4.421 14.194 1.00 70.38 169 ALA A CA 1
ATOM 1360 C C . ALA A 1 169 ? -0.816 -5.110 12.874 1.00 70.38 169 ALA A C 1
ATOM 1362 O O . ALA A 1 169 ? -0.258 -4.462 11.994 1.00 70.38 169 ALA A O 1
ATOM 1363 N N . VAL A 1 170 ? -1.150 -6.391 12.676 1.00 70.69 170 VAL A N 1
ATOM 1364 C CA . VAL A 1 170 ? -1.040 -7.023 11.347 1.00 70.69 170 VAL A CA 1
ATOM 1365 C C . VAL A 1 170 ? -2.017 -6.358 10.380 1.00 70.69 170 VAL A C 1
ATOM 1367 O O . VAL A 1 170 ? -1.621 -5.960 9.285 1.00 70.69 170 VAL A O 1
ATOM 1370 N N . ARG A 1 171 ? -3.270 -6.166 10.804 1.00 75.50 171 ARG A N 1
ATOM 1371 C CA . ARG A 1 171 ? -4.301 -5.497 10.002 1.00 75.50 171 ARG A CA 1
ATOM 1372 C C . ARG A 1 171 ? -3.971 -4.024 9.765 1.00 75.50 171 ARG A C 1
ATOM 1374 O O . ARG A 1 171 ? -4.026 -3.582 8.623 1.00 75.50 171 ARG A O 1
ATOM 1381 N N . ILE A 1 172 ? -3.581 -3.294 10.812 1.00 80.25 172 ILE A N 1
ATOM 1382 C CA . ILE A 1 172 ? -3.164 -1.889 10.724 1.00 80.25 172 ILE A CA 1
ATOM 1383 C C . ILE A 1 172 ? -1.990 -1.772 9.751 1.00 80.25 172 ILE A C 1
ATOM 1385 O O . ILE A 1 172 ? -2.090 -1.019 8.790 1.00 80.25 172 ILE A O 1
ATOM 1389 N N . ARG A 1 173 ? -0.919 -2.568 9.918 1.00 79.94 173 ARG A N 1
ATOM 1390 C CA . ARG A 1 173 ? 0.222 -2.567 8.984 1.00 79.94 173 ARG A CA 1
ATOM 1391 C C . ARG A 1 173 ? -0.231 -2.801 7.550 1.00 79.94 173 ARG A C 1
ATOM 1393 O O . ARG A 1 173 ? 0.163 -2.045 6.677 1.00 79.94 173 ARG A O 1
ATOM 1400 N N . ARG A 1 174 ? -1.098 -3.790 7.313 1.00 81.88 174 ARG A N 1
ATOM 1401 C CA . ARG A 1 174 ? -1.602 -4.104 5.970 1.00 81.88 174 ARG A CA 1
ATOM 1402 C C . ARG A 1 174 ? -2.366 -2.930 5.343 1.00 81.88 174 ARG A C 1
ATOM 1404 O O . ARG A 1 174 ? -2.101 -2.599 4.194 1.00 81.88 174 ARG A O 1
ATOM 1411 N N . ILE A 1 175 ? -3.262 -2.289 6.099 1.00 85.50 175 ILE A N 1
ATOM 1412 C CA . ILE A 1 175 ? -4.027 -1.110 5.653 1.00 85.50 175 ILE A CA 1
ATOM 1413 C C . ILE A 1 175 ? -3.074 0.033 5.308 1.00 85.50 175 ILE A C 1
ATOM 1415 O O . ILE A 1 175 ? -3.103 0.551 4.197 1.00 85.50 175 ILE A O 1
ATOM 1419 N N . LEU A 1 176 ? -2.196 0.405 6.238 1.00 88.94 176 LEU A N 1
ATOM 1420 C CA . LEU A 1 176 ? -1.317 1.555 6.047 1.00 88.94 176 LEU A CA 1
ATOM 1421 C C . LEU A 1 176 ? -0.288 1.324 4.936 1.00 88.94 176 LEU A C 1
ATOM 1423 O O . LEU A 1 176 ? -0.012 2.244 4.171 1.00 88.94 176 LEU A O 1
ATOM 1427 N N . SER A 1 177 ? 0.253 0.106 4.817 1.00 89.56 177 SER A N 1
ATOM 1428 C CA . SER A 1 177 ? 1.124 -0.278 3.702 1.00 89.56 177 SER A CA 1
ATOM 1429 C C . SER A 1 177 ? 0.408 -0.136 2.363 1.00 89.56 177 SER A C 1
ATOM 1431 O O . SER A 1 177 ? 1.003 0.386 1.431 1.00 89.56 177 SER A O 1
ATOM 1433 N N . SER A 1 178 ? -0.854 -0.559 2.267 1.00 89.19 178 SER A N 1
ATOM 1434 C CA . SER A 1 178 ? -1.646 -0.464 1.035 1.00 89.19 178 SER A CA 1
ATOM 1435 C C . SER A 1 178 ? -1.921 0.996 0.640 1.00 89.19 178 SER A C 1
ATOM 1437 O O . SER A 1 178 ? -1.713 1.382 -0.512 1.00 89.19 178 SER A O 1
ATOM 1439 N N . ILE A 1 179 ? -2.261 1.848 1.615 1.00 92.62 179 ILE A N 1
ATOM 1440 C CA . ILE A 1 179 ? -2.446 3.292 1.395 1.00 92.62 179 ILE A CA 1
ATOM 1441 C C . ILE A 1 179 ? -1.144 3.950 0.929 1.00 92.62 179 ILE A C 1
ATOM 1443 O O . ILE A 1 179 ? -1.134 4.656 -0.078 1.00 92.62 179 ILE A O 1
ATOM 1447 N N . LEU A 1 180 ? -0.036 3.716 1.642 1.00 93.38 180 LEU A N 1
ATOM 1448 C CA . LEU A 1 180 ? 1.255 4.314 1.296 1.00 93.38 180 LEU A CA 1
ATOM 1449 C C . LEU A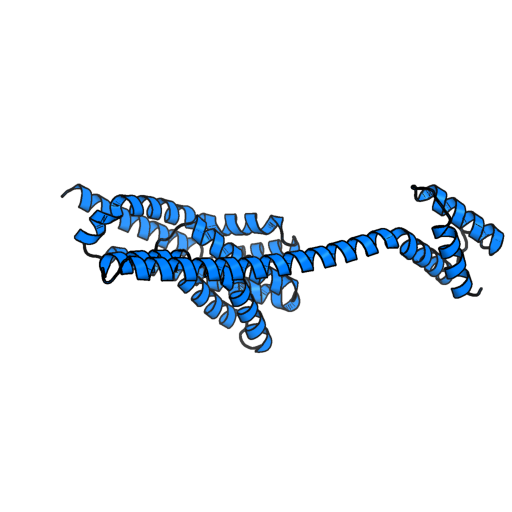 1 180 ? 1.798 3.792 -0.032 1.00 93.38 180 LEU A C 1
ATOM 1451 O O . LEU A 1 180 ? 2.374 4.574 -0.778 1.00 93.38 180 LEU A O 1
ATOM 1455 N N . GLN A 1 181 ? 1.603 2.511 -0.350 1.00 93.56 181 GLN A N 1
ATOM 1456 C CA . GLN A 1 181 ? 1.984 1.958 -1.648 1.00 93.56 181 GLN A CA 1
ATOM 1457 C C . GLN A 1 181 ? 1.202 2.628 -2.782 1.00 93.56 181 GLN A C 1
ATOM 1459 O O . GLN A 1 181 ? 1.797 3.006 -3.786 1.00 93.56 181 GLN A O 1
ATOM 1464 N N . SER A 1 182 ? -0.103 2.839 -2.606 1.00 93.19 182 SER A N 1
ATOM 1465 C CA . SER A 1 182 ? -0.932 3.536 -3.599 1.00 93.19 182 SER A CA 1
ATOM 1466 C C . SER A 1 182 ? -0.482 4.990 -3.775 1.00 93.19 182 SER A C 1
ATOM 1468 O O . SER A 1 182 ? -0.302 5.459 -4.896 1.00 93.19 182 SER A O 1
ATOM 1470 N N . ALA A 1 183 ? -0.197 5.688 -2.672 1.00 95.12 183 ALA A N 1
ATOM 1471 C CA . ALA A 1 183 ? 0.346 7.044 -2.714 1.00 95.12 183 ALA A CA 1
ATOM 1472 C C . ALA A 1 183 ? 1.726 7.112 -3.393 1.00 95.12 183 ALA A C 1
ATOM 1474 O O . ALA A 1 183 ? 1.975 8.039 -4.160 1.00 95.12 183 ALA A O 1
ATOM 1475 N N . LEU A 1 184 ? 2.603 6.131 -3.147 1.00 95.25 184 LEU A N 1
ATOM 1476 C CA . LEU A 1 184 ? 3.908 6.009 -3.803 1.00 95.25 184 LEU A CA 1
ATOM 1477 C C . LEU A 1 184 ? 3.766 5.808 -5.311 1.00 95.25 184 LEU A C 1
ATOM 1479 O O . LEU A 1 184 ? 4.430 6.513 -6.062 1.00 95.25 184 LEU A O 1
ATOM 1483 N N . ASN A 1 185 ? 2.869 4.923 -5.750 1.00 93.75 185 ASN A N 1
ATOM 1484 C CA . ASN A 1 185 ? 2.625 4.680 -7.172 1.00 93.75 185 ASN A CA 1
ATOM 1485 C C . ASN A 1 185 ? 2.205 5.973 -7.893 1.00 93.75 185 ASN A C 1
ATOM 1487 O O . ASN A 1 185 ? 2.757 6.316 -8.940 1.00 93.75 185 ASN A O 1
ATOM 1491 N N . VAL A 1 186 ? 1.268 6.732 -7.311 1.00 94.44 186 VAL A N 1
ATOM 1492 C CA . VAL A 1 186 ? 0.808 8.000 -7.902 1.00 94.44 186 VAL A CA 1
ATOM 1493 C C . VAL A 1 186 ? 1.893 9.081 -7.831 1.00 94.44 186 VAL A C 1
ATOM 1495 O O . VAL A 1 186 ? 2.079 9.833 -8.789 1.00 94.44 186 VAL A O 1
ATOM 1498 N N . ALA A 1 187 ? 2.644 9.154 -6.729 1.00 95.25 187 ALA A N 1
ATOM 1499 C CA . ALA A 1 187 ? 3.766 10.080 -6.571 1.00 95.25 187 ALA A CA 1
ATOM 1500 C C . ALA A 1 187 ? 4.889 9.815 -7.586 1.00 95.25 187 ALA A C 1
ATOM 1502 O O . ALA A 1 187 ? 5.451 10.758 -8.143 1.00 95.25 187 ALA A O 1
ATOM 1503 N N . GLU A 1 188 ? 5.182 8.548 -7.870 1.00 93.69 188 GLU A N 1
ATOM 1504 C CA . GLU A 1 188 ? 6.165 8.140 -8.873 1.00 93.69 188 GLU A CA 1
ATOM 1505 C C . GLU A 1 188 ? 5.703 8.489 -10.294 1.00 93.69 188 GLU A C 1
ATOM 1507 O O . GLU A 1 188 ? 6.495 8.986 -11.095 1.00 93.69 188 GLU A O 1
ATOM 1512 N N . ALA A 1 189 ? 4.406 8.344 -10.582 1.00 92.75 189 ALA A N 1
ATOM 1513 C CA . ALA A 1 189 ? 3.809 8.785 -11.843 1.00 92.75 189 ALA A CA 1
ATOM 1514 C C . ALA A 1 189 ? 3.747 10.322 -11.987 1.00 92.75 189 ALA A C 1
ATOM 1516 O O . ALA A 1 189 ? 3.687 10.840 -13.104 1.00 92.75 189 ALA A O 1
ATOM 1517 N N . THR A 1 190 ? 3.787 11.070 -10.876 1.00 91.88 190 THR A N 1
ATOM 1518 C CA . THR A 1 190 ? 3.696 12.542 -10.851 1.00 91.88 190 THR A CA 1
ATOM 1519 C C . THR A 1 190 ? 4.805 13.199 -10.008 1.00 91.88 190 THR A C 1
ATOM 1521 O O . THR A 1 190 ? 4.524 13.876 -9.015 1.00 91.88 190 THR A O 1
ATOM 1524 N N . PRO A 1 191 ? 6.089 13.109 -10.417 1.00 88.81 191 PRO A N 1
ATOM 1525 C CA . PRO A 1 191 ? 7.228 13.493 -9.571 1.00 88.81 191 PRO A CA 1
ATOM 1526 C C . PRO A 1 191 ? 7.190 14.933 -9.034 1.00 88.81 191 PRO A C 1
ATOM 1528 O O . PRO A 1 191 ? 7.652 15.200 -7.926 1.00 88.81 191 PRO A O 1
ATOM 1531 N N . ASN A 1 192 ? 6.594 15.864 -9.790 1.00 91.69 192 ASN A N 1
ATOM 1532 C CA . ASN A 1 192 ? 6.451 17.271 -9.397 1.00 91.69 192 ASN A CA 1
ATOM 1533 C C . ASN A 1 192 ? 5.531 17.471 -8.179 1.00 91.69 192 ASN A C 1
ATOM 1535 O O . ASN A 1 192 ? 5.655 18.476 -7.486 1.00 91.69 192 ASN A O 1
ATOM 1539 N N . GLN A 1 193 ? 4.615 16.533 -7.932 1.00 93.56 193 GLN A N 1
ATOM 1540 C CA . GLN A 1 193 ? 3.661 16.545 -6.819 1.00 93.56 193 GLN A CA 1
ATOM 1541 C C . GLN A 1 193 ? 3.984 15.478 -5.764 1.00 93.56 193 GLN A C 1
ATOM 1543 O O . GLN A 1 193 ? 3.293 15.388 -4.751 1.00 93.56 193 GLN A O 1
ATOM 1548 N N . ALA A 1 194 ? 5.052 14.693 -5.954 1.00 94.56 194 ALA A N 1
ATOM 1549 C CA . ALA A 1 194 ? 5.394 13.562 -5.096 1.00 94.56 194 ALA A CA 1
ATOM 1550 C C . ALA A 1 194 ? 5.481 13.939 -3.608 1.00 94.56 194 ALA A C 1
ATOM 1552 O O . ALA A 1 194 ? 4.889 13.269 -2.766 1.00 94.56 194 ALA A O 1
ATOM 1553 N N . ASN A 1 195 ? 6.156 15.045 -3.275 1.00 94.56 195 ASN A N 1
ATOM 1554 C CA . ASN A 1 195 ? 6.275 15.492 -1.884 1.00 94.56 195 ASN A CA 1
ATOM 1555 C C . ASN A 1 195 ? 4.909 15.834 -1.274 1.00 94.56 195 ASN A C 1
ATOM 1557 O O . ASN A 1 195 ? 4.621 15.424 -0.155 1.00 94.56 195 ASN A O 1
ATOM 1561 N N . THR A 1 196 ? 4.061 16.541 -2.020 1.00 94.94 196 THR A N 1
ATOM 1562 C CA . THR A 1 196 ? 2.718 16.950 -1.592 1.00 94.94 196 THR A CA 1
ATOM 1563 C C . THR A 1 196 ? 1.809 15.738 -1.377 1.00 94.94 196 THR A C 1
ATOM 1565 O O . THR A 1 196 ? 1.127 15.651 -0.356 1.00 94.94 196 THR A O 1
ATOM 1568 N N . ILE A 1 197 ? 1.852 14.760 -2.291 1.00 96.25 197 ILE A N 1
ATOM 1569 C CA . ILE A 1 197 ? 1.074 13.514 -2.205 1.00 96.25 197 ILE A CA 1
ATOM 1570 C C . ILE A 1 197 ? 1.489 12.698 -0.983 1.00 96.25 197 ILE A C 1
ATOM 1572 O O . ILE A 1 197 ? 0.646 12.312 -0.168 1.00 96.25 197 ILE A O 1
ATOM 1576 N N . LEU A 1 198 ? 2.792 12.445 -0.839 1.00 94.81 198 LEU A N 1
ATOM 1577 C CA . LEU A 1 198 ? 3.324 11.625 0.245 1.00 94.81 198 LEU A CA 1
ATOM 1578 C C . LEU A 1 198 ? 3.119 12.301 1.605 1.00 94.81 198 LEU A C 1
ATOM 1580 O O . LEU A 1 198 ? 2.722 11.631 2.559 1.00 94.81 198 LEU A O 1
ATOM 1584 N N . ARG A 1 199 ? 3.312 13.624 1.696 1.00 93.94 199 ARG A N 1
ATOM 1585 C CA . ARG A 1 199 ? 3.101 14.386 2.934 1.00 93.94 199 ARG A CA 1
ATOM 1586 C C . ARG A 1 199 ? 1.637 14.387 3.358 1.00 93.94 199 ARG A C 1
ATOM 1588 O O . ARG A 1 199 ? 1.355 13.989 4.487 1.00 93.94 199 ARG A O 1
ATOM 1595 N N . GLY A 1 200 ? 0.714 14.733 2.458 1.00 94.31 200 GLY A N 1
ATOM 1596 C CA . GLY A 1 200 ? -0.725 14.693 2.740 1.00 94.31 200 GLY A CA 1
ATOM 1597 C C . GLY A 1 200 ? -1.188 13.296 3.167 1.00 94.31 200 GLY A C 1
ATOM 1598 O O . GLY A 1 200 ? -1.860 13.141 4.186 1.00 94.31 200 GLY A O 1
ATOM 1599 N N . SER A 1 201 ? -0.730 12.254 2.467 1.00 94.88 201 SER A N 1
ATOM 1600 C CA . SER A 1 201 ? -1.071 10.861 2.793 1.00 94.88 201 SER A CA 1
ATOM 1601 C C . SER A 1 201 ? -0.553 10.431 4.168 1.00 94.88 201 SER A C 1
ATOM 1603 O O . SER A 1 201 ? -1.285 9.822 4.950 1.00 94.88 201 SER A O 1
ATOM 1605 N N . MET A 1 202 ? 0.694 10.775 4.506 1.00 91.38 202 MET A N 1
ATOM 1606 C CA . MET A 1 202 ? 1.272 10.466 5.816 1.00 91.38 202 MET A CA 1
ATOM 1607 C C . MET A 1 202 ? 0.553 11.186 6.960 1.00 91.38 202 MET A C 1
ATOM 1609 O O . MET A 1 202 ? 0.281 10.568 7.993 1.00 91.38 202 MET A O 1
ATOM 1613 N N . LEU A 1 203 ? 0.219 12.468 6.781 1.00 91.56 203 LEU A N 1
ATOM 1614 C CA . LEU A 1 203 ? -0.553 13.238 7.759 1.00 91.56 203 LEU A CA 1
ATOM 1615 C C . LEU A 1 203 ? -1.951 12.636 7.961 1.00 91.56 203 LEU A C 1
ATOM 1617 O O . LEU A 1 203 ? -2.382 12.462 9.104 1.00 91.56 203 LEU A O 1
ATOM 1621 N N . GLY A 1 204 ? -2.608 12.228 6.870 1.00 91.88 204 GLY A N 1
ATOM 1622 C CA . GLY A 1 204 ? -3.892 11.524 6.886 1.00 91.88 204 GLY A CA 1
ATOM 1623 C C . GLY A 1 204 ? -3.868 10.250 7.711 1.00 91.88 204 GLY A C 1
ATOM 1624 O O . GLY A 1 20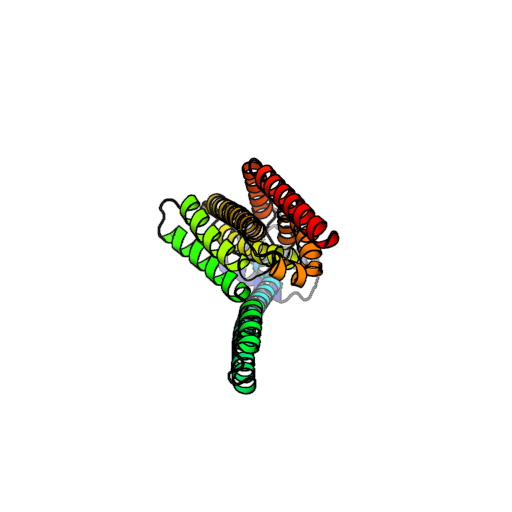4 ? -4.625 10.112 8.676 1.00 91.88 204 GLY A O 1
ATOM 1625 N N . ILE A 1 205 ? -2.937 9.353 7.390 1.00 91.25 205 ILE A N 1
ATOM 1626 C CA . ILE A 1 205 ? -2.744 8.100 8.122 1.00 91.25 205 ILE A CA 1
ATOM 1627 C C . ILE A 1 205 ? -2.518 8.361 9.614 1.00 91.25 205 ILE A C 1
ATOM 1629 O O . ILE A 1 205 ? -3.135 7.721 10.469 1.00 91.25 205 ILE A O 1
ATOM 1633 N N . ARG A 1 206 ? -1.642 9.314 9.940 1.00 87.19 206 ARG A N 1
ATOM 1634 C CA . ARG A 1 206 ? -1.307 9.657 11.323 1.00 87.19 206 ARG A CA 1
ATOM 1635 C C . ARG A 1 206 ? -2.530 10.144 12.097 1.00 87.19 206 ARG A C 1
ATOM 1637 O O . ARG A 1 206 ? -2.816 9.623 13.174 1.00 87.19 206 ARG A O 1
ATOM 1644 N N . SER A 1 207 ? -3.269 11.110 11.552 1.00 89.31 207 SER A N 1
ATOM 1645 C CA . SER A 1 207 ? -4.477 11.638 12.193 1.00 89.31 207 SER A CA 1
ATOM 1646 C C . SER A 1 207 ? -5.548 10.562 12.374 1.00 89.31 207 SER A C 1
ATOM 1648 O O . SER A 1 207 ? -6.234 10.544 13.395 1.00 89.31 207 SER A O 1
ATOM 1650 N N . ALA A 1 208 ? -5.673 9.635 11.425 1.00 88.88 208 ALA A N 1
ATOM 1651 C CA . ALA A 1 208 ? -6.603 8.519 11.528 1.00 88.88 208 ALA A CA 1
ATOM 1652 C C . ALA A 1 208 ? -6.222 7.528 12.633 1.00 88.88 208 ALA A C 1
ATOM 1654 O O . ALA A 1 208 ? -7.095 7.087 13.384 1.00 88.88 208 ALA A O 1
ATOM 1655 N N . LEU A 1 209 ? -4.932 7.199 12.768 1.00 87.44 209 LEU A N 1
ATOM 1656 C CA . LEU A 1 209 ? -4.439 6.362 13.862 1.00 87.44 209 LEU A CA 1
ATOM 1657 C C . LEU A 1 209 ? -4.712 7.014 15.217 1.00 87.44 209 LEU A C 1
ATOM 1659 O O . LEU A 1 209 ? -5.261 6.357 16.098 1.00 87.44 209 LEU A O 1
ATOM 1663 N N . HIS A 1 210 ? -4.403 8.306 15.362 1.00 86.94 210 HIS A N 1
ATOM 1664 C CA . HIS A 1 210 ? -4.684 9.050 16.589 1.00 86.94 210 HIS A CA 1
ATOM 1665 C C . HIS A 1 210 ? -6.177 8.995 16.944 1.00 86.94 210 HIS A C 1
ATOM 1667 O O . HIS A 1 210 ? -6.538 8.532 18.027 1.00 86.94 210 HIS A O 1
ATOM 1673 N N . LYS A 1 211 ? -7.058 9.369 16.002 1.00 87.12 211 LYS A N 1
ATOM 1674 C CA . LYS A 1 211 ? -8.520 9.292 16.178 1.00 87.12 211 LYS A CA 1
ATOM 1675 C C . LYS A 1 211 ? -8.988 7.880 16.556 1.00 87.12 211 LYS A C 1
ATOM 1677 O O . LYS A 1 211 ? -9.878 7.727 17.389 1.00 87.12 211 LYS A O 1
ATOM 1682 N N . SER A 1 212 ? -8.407 6.842 15.952 1.00 85.56 212 SER A N 1
ATOM 1683 C CA . SER A 1 212 ? -8.787 5.445 16.207 1.00 85.56 212 SER A CA 1
ATOM 1684 C C . SER A 1 212 ? -8.423 5.002 17.625 1.00 85.56 212 SER A C 1
ATOM 1686 O O . SER A 1 212 ? -9.244 4.387 18.308 1.00 85.56 212 SER A O 1
ATOM 1688 N N . ILE A 1 213 ? -7.219 5.346 18.095 1.00 84.69 213 ILE A N 1
ATOM 1689 C CA . ILE A 1 213 ? -6.778 5.037 19.462 1.00 84.69 213 ILE A CA 1
ATOM 1690 C C . ILE A 1 213 ? -7.598 5.846 20.472 1.00 84.69 213 ILE A C 1
ATOM 1692 O O . ILE A 1 213 ? -8.048 5.292 21.471 1.00 84.69 213 ILE A O 1
ATOM 1696 N N . GLU A 1 214 ? -7.858 7.126 20.203 1.00 85.75 214 GLU A N 1
ATOM 1697 C CA . GLU A 1 214 ? -8.674 7.969 21.079 1.00 85.75 214 GLU A CA 1
ATOM 1698 C C . GLU A 1 214 ? -10.105 7.435 21.210 1.00 85.75 214 GLU A C 1
ATOM 1700 O O . GLU A 1 214 ? -10.616 7.288 22.323 1.00 85.75 214 GLU A O 1
ATOM 1705 N N . LYS A 1 215 ? -10.737 7.059 20.092 1.00 83.50 215 LYS A N 1
ATOM 1706 C CA . LYS A 1 215 ? -12.058 6.420 20.094 1.00 83.50 215 LYS A CA 1
ATOM 1707 C C . LYS A 1 215 ? -12.053 5.127 20.911 1.00 83.50 215 LYS A C 1
ATOM 1709 O O . LYS A 1 215 ? -12.978 4.893 21.690 1.00 83.50 215 LYS A O 1
ATOM 1714 N N . PHE A 1 216 ? -11.008 4.310 20.781 1.00 80.62 216 PHE A N 1
ATOM 1715 C CA . PHE A 1 216 ? -10.853 3.101 21.587 1.00 80.62 216 PHE A CA 1
ATOM 1716 C C . PHE A 1 216 ? -10.671 3.417 23.083 1.00 80.62 216 PHE A C 1
ATOM 1718 O O . PHE A 1 216 ? -11.310 2.790 23.929 1.00 80.62 216 PHE A O 1
ATOM 1725 N N . ARG A 1 217 ? -9.883 4.440 23.429 1.00 83.25 217 ARG A N 1
ATOM 1726 C CA . ARG A 1 217 ? -9.724 4.920 24.810 1.00 83.25 217 ARG A CA 1
ATOM 1727 C C . ARG A 1 217 ? -11.062 5.354 25.410 1.00 83.25 217 ARG A C 1
ATOM 1729 O O . ARG A 1 217 ? -11.384 4.960 26.530 1.00 83.25 217 ARG A O 1
ATOM 1736 N N . LEU A 1 218 ? -11.867 6.116 24.664 1.00 81.81 218 LEU A N 1
ATOM 1737 C CA . LEU A 1 218 ? -13.216 6.515 25.082 1.00 81.81 218 LEU A CA 1
ATOM 1738 C C . LEU A 1 218 ? -14.111 5.288 25.290 1.00 81.81 218 LEU A C 1
ATOM 1740 O O . LEU A 1 218 ? -14.776 5.183 26.319 1.00 81.81 218 LEU A O 1
ATOM 1744 N N . TYR A 1 219 ? -14.072 4.313 24.382 1.00 77.81 219 TYR A N 1
ATOM 1745 C CA . TYR A 1 219 ? -14.807 3.059 24.551 1.00 77.81 219 TYR A CA 1
ATOM 1746 C C . TYR A 1 219 ? -14.449 2.346 25.869 1.00 77.81 219 TYR A C 1
ATOM 1748 O O . TYR A 1 219 ? -15.345 1.953 26.616 1.00 77.81 219 TYR A O 1
ATOM 1756 N N . LEU A 1 220 ? -13.161 2.260 26.224 1.00 76.25 220 LEU A N 1
ATOM 1757 C CA . LEU A 1 220 ? -12.719 1.668 27.496 1.00 76.25 220 LEU A CA 1
ATOM 1758 C C . LEU A 1 220 ? -13.219 2.426 28.739 1.00 76.25 220 LEU A C 1
ATOM 1760 O O . LEU A 1 220 ? -13.482 1.809 29.781 1.00 76.25 220 LEU A O 1
ATOM 1764 N N . LEU A 1 221 ? -13.341 3.754 28.646 1.00 79.50 221 LEU A N 1
ATOM 1765 C CA . LEU A 1 221 ? -13.837 4.593 29.739 1.00 79.50 221 LEU A CA 1
ATOM 1766 C C . LEU A 1 221 ? -15.323 4.350 30.018 1.00 79.50 221 LEU A C 1
ATOM 1768 O O . LEU A 1 221 ? -15.700 4.278 31.190 1.00 79.50 221 LEU A O 1
ATOM 1772 N N . TYR A 1 222 ? -16.134 4.197 28.969 1.00 78.69 222 TYR A N 1
ATOM 1773 C CA . TYR A 1 222 ? -17.596 4.233 29.076 1.00 78.69 222 TYR A CA 1
ATOM 1774 C C . TYR A 1 222 ? -18.301 2.880 28.944 1.00 78.69 222 TYR A C 1
ATOM 1776 O O . TYR A 1 222 ? -19.474 2.791 29.302 1.00 78.69 222 TYR A O 1
ATOM 1784 N N . VAL A 1 223 ? -17.639 1.824 28.456 1.00 72.44 223 VAL A N 1
ATOM 1785 C CA . VAL A 1 223 ? -18.296 0.511 28.336 1.00 72.44 223 VAL A CA 1
ATOM 1786 C C . VAL A 1 223 ? -18.627 -0.068 29.736 1.00 72.44 223 VAL A C 1
ATOM 1788 O O . VAL A 1 223 ? -17.831 0.122 30.665 1.00 72.44 223 VAL A O 1
ATOM 1791 N N . PRO A 1 224 ? -19.786 -0.730 29.943 1.00 71.06 224 PRO A N 1
ATOM 1792 C CA . PRO A 1 224 ? -20.150 -1.344 31.230 1.00 71.06 224 PRO A CA 1
ATOM 1793 C C . PRO A 1 224 ? -19.198 -2.477 31.645 1.00 71.06 224 PRO A C 1
ATOM 1795 O O . PRO A 1 224 ? -18.631 -3.151 30.785 1.00 71.06 224 PRO A O 1
ATOM 1798 N N . GLU A 1 225 ? -19.005 -2.701 32.949 1.00 67.31 225 GLU A N 1
ATOM 1799 C CA . GLU A 1 225 ? -18.048 -3.702 33.464 1.00 67.31 225 GLU A CA 1
ATOM 1800 C C . GLU A 1 225 ? -18.461 -5.149 33.128 1.00 67.31 225 GLU A C 1
ATOM 1802 O O . GLU A 1 225 ? -17.605 -5.988 32.841 1.00 67.31 225 GLU A O 1
ATOM 1807 N N . GLU A 1 226 ? -19.762 -5.425 33.031 1.00 61.69 226 GLU A N 1
ATOM 1808 C CA . GLU A 1 226 ? -20.320 -6.737 32.682 1.00 61.69 226 GLU A CA 1
ATOM 1809 C C . GLU A 1 226 ? -19.929 -7.164 31.260 1.00 61.69 226 GLU A C 1
ATOM 1811 O O . GLU A 1 226 ? -19.651 -8.333 30.997 1.00 61.69 226 GLU A O 1
ATOM 1816 N N . VAL A 1 227 ? -19.853 -6.195 30.342 1.00 57.91 227 VAL A N 1
ATOM 1817 C CA . VAL A 1 227 ? -19.420 -6.411 28.956 1.00 57.91 227 VAL A CA 1
ATOM 1818 C C . VAL A 1 227 ? -17.900 -6.593 28.894 1.00 57.91 227 VAL A C 1
ATOM 1820 O O . VAL A 1 227 ? -17.413 -7.376 28.086 1.00 57.91 227 VAL A O 1
ATOM 1823 N N . LYS A 1 228 ? -17.131 -5.941 29.779 1.00 59.75 228 LYS A N 1
ATOM 1824 C CA . LYS A 1 228 ? -15.657 -6.037 29.802 1.00 59.75 228 LYS A CA 1
ATOM 1825 C C . LYS A 1 228 ? -15.155 -7.413 30.220 1.00 59.75 228 LYS A C 1
ATOM 1827 O O . LYS A 1 228 ? -14.145 -7.878 29.694 1.00 59.75 228 LYS A O 1
ATOM 1832 N N . ALA A 1 229 ? -15.837 -8.081 31.151 1.00 59.62 229 ALA A N 1
ATOM 1833 C CA . ALA A 1 229 ? -15.428 -9.405 31.621 1.00 59.62 229 ALA A CA 1
ATOM 1834 C C . ALA A 1 229 ? -15.397 -10.456 30.490 1.00 59.62 229 ALA A C 1
ATOM 1836 O O . ALA A 1 229 ? -14.555 -11.355 30.520 1.00 59.62 229 ALA A O 1
ATOM 1837 N N . LEU A 1 230 ? -16.254 -10.298 29.474 1.00 50.50 230 LEU A N 1
ATOM 1838 C CA . LEU A 1 230 ? -16.365 -11.198 28.321 1.00 50.50 230 LEU A CA 1
ATOM 1839 C C . LEU A 1 230 ? -15.165 -11.122 27.357 1.00 50.50 230 LEU A C 1
ATOM 1841 O O . LEU A 1 230 ? -14.914 -12.087 26.644 1.00 50.50 230 LEU A O 1
ATOM 1845 N N . TYR A 1 231 ? -14.391 -10.029 27.370 1.00 59.16 231 TYR A N 1
ATOM 1846 C CA . TYR A 1 231 ? -13.319 -9.750 26.395 1.00 59.16 231 TYR A CA 1
ATOM 1847 C C . TYR A 1 231 ? -11.902 -9.762 27.004 1.00 59.16 231 TYR A C 1
ATOM 1849 O O . TYR A 1 231 ? -10.960 -9.196 26.449 1.00 59.16 231 TYR A O 1
ATOM 1857 N N . ARG A 1 232 ? -11.715 -10.411 28.163 1.00 64.00 232 ARG A N 1
ATOM 1858 C CA . ARG A 1 232 ? -10.450 -10.388 28.928 1.00 64.00 232 ARG A CA 1
ATOM 1859 C C . ARG A 1 232 ? -9.220 -10.838 28.119 1.00 64.00 232 ARG A C 1
ATOM 1861 O O . ARG A 1 232 ? -8.146 -10.264 28.293 1.00 64.00 232 ARG A O 1
ATOM 1868 N N . GLU A 1 233 ? -9.362 -11.847 27.261 1.00 63.91 233 GLU A N 1
ATOM 1869 C CA . GLU A 1 233 ? -8.276 -12.340 26.396 1.00 63.91 233 GLU A CA 1
ATOM 1870 C C . GLU A 1 233 ? -7.981 -11.382 25.233 1.00 63.91 233 GLU A C 1
ATOM 1872 O O . GLU A 1 233 ? -6.814 -11.110 24.940 1.00 63.91 233 GLU A O 1
ATOM 1877 N N . GLU A 1 234 ? -9.020 -10.790 24.639 1.00 64.25 234 GLU A N 1
ATOM 1878 C CA . GLU A 1 234 ? -8.891 -9.795 23.568 1.00 64.25 234 GLU A CA 1
ATOM 1879 C C . GLU A 1 234 ? -8.177 -8.528 24.050 1.00 64.25 234 GLU A C 1
ATOM 1881 O O . GLU A 1 234 ? -7.393 -7.937 23.313 1.00 64.25 234 GLU A O 1
ATOM 1886 N N . TYR A 1 235 ? -8.352 -8.143 25.316 1.00 70.94 235 TYR A N 1
ATOM 1887 C CA . TYR A 1 235 ? -7.643 -6.997 25.884 1.00 70.94 235 TYR A CA 1
ATOM 1888 C C . TYR A 1 235 ? -6.137 -7.200 26.000 1.00 70.94 235 TYR A C 1
ATOM 1890 O O . TYR A 1 235 ? -5.382 -6.253 25.795 1.00 70.94 235 TYR A O 1
ATOM 1898 N N . LYS A 1 236 ? -5.674 -8.419 26.287 1.00 72.62 236 LYS A N 1
ATOM 1899 C CA . LYS A 1 236 ? -4.233 -8.688 26.298 1.00 72.62 236 LYS A CA 1
ATOM 1900 C C . LYS A 1 236 ? -3.645 -8.560 24.893 1.00 72.62 236 LYS A C 1
ATOM 1902 O O . LYS A 1 236 ? -2.578 -7.982 24.731 1.00 72.62 236 LYS A O 1
ATOM 1907 N N . LEU A 1 237 ? -4.379 -9.038 23.888 1.00 70.81 237 LEU A N 1
ATOM 1908 C CA . LEU A 1 237 ? -3.998 -8.869 22.491 1.00 70.81 237 LEU A CA 1
ATOM 1909 C C . LEU A 1 237 ? -3.947 -7.380 22.123 1.00 70.81 237 LEU A C 1
ATOM 1911 O O . LEU A 1 237 ? -2.928 -6.918 21.633 1.00 70.81 237 LEU A O 1
ATOM 1915 N N . ILE A 1 238 ? -4.973 -6.594 22.457 1.00 73.56 238 ILE A N 1
ATOM 1916 C CA . ILE A 1 238 ? -4.983 -5.148 22.182 1.00 73.56 238 ILE A CA 1
ATOM 1917 C C . ILE A 1 238 ? -3.846 -4.409 22.911 1.00 73.56 238 ILE A C 1
ATOM 1919 O O . ILE A 1 238 ? -3.268 -3.481 22.346 1.00 73.56 238 ILE A O 1
ATOM 1923 N N . GLU A 1 239 ? -3.489 -4.816 24.135 1.00 77.88 239 GLU A N 1
ATOM 1924 C CA . GLU A 1 239 ? -2.329 -4.266 24.847 1.00 77.88 239 GLU A CA 1
ATOM 1925 C C . GLU A 1 239 ? -1.038 -4.444 24.036 1.00 77.88 239 GLU A C 1
ATOM 1927 O O . GLU A 1 239 ? -0.295 -3.480 23.836 1.00 77.88 239 GLU A O 1
ATOM 1932 N N . ASP A 1 240 ? -0.773 -5.665 23.571 1.00 77.44 240 ASP A N 1
ATOM 1933 C CA . ASP A 1 240 ? 0.427 -5.986 22.799 1.00 77.44 240 ASP A CA 1
ATOM 1934 C C . ASP A 1 240 ? 0.460 -5.215 21.468 1.00 77.44 240 ASP A C 1
ATOM 1936 O O . ASP A 1 240 ? 1.513 -4.716 21.058 1.00 77.44 240 ASP A O 1
ATOM 1940 N N . GLU A 1 241 ? -0.697 -5.046 20.827 1.00 74.69 241 GLU A N 1
ATOM 1941 C CA . GLU A 1 241 ? -0.836 -4.329 19.556 1.00 74.69 241 GLU A CA 1
ATOM 1942 C C . GLU A 1 241 ? -0.601 -2.817 19.723 1.00 74.69 241 GLU A C 1
ATOM 1944 O O . GLU A 1 241 ? 0.148 -2.207 18.953 1.00 74.69 241 GLU A O 1
ATOM 1949 N N . LEU A 1 242 ? -1.157 -2.208 20.777 1.00 78.31 242 LEU A N 1
ATOM 1950 C CA . LEU A 1 242 ? -0.912 -0.806 21.133 1.00 78.31 242 LEU A CA 1
ATOM 1951 C C . LEU A 1 242 ? 0.561 -0.565 21.485 1.00 78.31 242 LEU A C 1
ATOM 1953 O O . LEU A 1 242 ? 1.155 0.423 21.043 1.00 78.31 242 LEU A O 1
ATOM 1957 N N . ARG A 1 243 ? 1.203 -1.494 22.206 1.00 77.69 243 ARG A N 1
ATOM 1958 C CA . ARG A 1 243 ? 2.636 -1.398 22.526 1.00 77.69 243 ARG A CA 1
ATOM 1959 C C . ARG A 1 243 ? 3.509 -1.333 21.285 1.00 77.69 243 ARG A C 1
ATOM 1961 O O . ARG A 1 243 ? 4.520 -0.643 21.320 1.00 77.69 243 ARG A O 1
ATOM 1968 N N . GLN A 1 244 ? 3.148 -2.013 20.202 1.00 77.31 244 GLN A N 1
ATOM 1969 C CA . GLN A 1 244 ? 3.960 -2.053 18.982 1.00 77.31 244 GLN A CA 1
ATOM 1970 C C . GLN A 1 244 ? 3.720 -0.864 18.041 1.00 77.31 244 GLN A C 1
ATOM 1972 O O . GLN A 1 244 ? 4.512 -0.656 17.117 1.00 77.31 244 GLN A O 1
ATOM 1977 N N . ILE A 1 245 ? 2.683 -0.054 18.283 1.00 77.44 245 ILE A N 1
ATOM 1978 C CA . ILE A 1 245 ? 2.230 0.983 17.344 1.00 77.44 245 ILE A CA 1
ATOM 1979 C C . ILE A 1 245 ? 3.290 2.057 17.051 1.00 77.44 245 ILE A C 1
ATOM 1981 O O . ILE A 1 245 ? 3.348 2.573 15.939 1.00 77.44 245 ILE A O 1
ATOM 1985 N N . HIS A 1 246 ? 4.186 2.339 18.001 1.00 70.44 246 HIS A N 1
ATOM 1986 C CA . HIS A 1 246 ? 5.266 3.320 17.838 1.00 70.44 246 HIS A CA 1
ATOM 1987 C C . HIS A 1 246 ? 6.319 2.900 16.794 1.00 70.44 246 HIS A C 1
ATOM 1989 O O . HIS A 1 246 ? 6.914 3.752 16.145 1.00 70.44 246 HIS A O 1
ATOM 1995 N N . THR A 1 247 ? 6.517 1.594 16.581 1.00 77.69 247 THR A N 1
ATOM 1996 C CA . THR A 1 247 ? 7.457 1.061 15.568 1.00 77.69 247 THR A CA 1
ATOM 1997 C C . THR A 1 247 ? 6.812 0.833 14.202 1.00 77.69 247 THR A C 1
ATOM 1999 O O . THR A 1 247 ? 7.483 0.465 13.236 1.00 77.69 247 THR A O 1
ATOM 2002 N N . LEU A 1 248 ? 5.496 1.028 14.107 1.00 78.81 248 LEU A N 1
ATOM 2003 C CA . LEU A 1 248 ? 4.692 0.599 12.971 1.00 78.81 248 LEU A CA 1
ATOM 2004 C C . LEU A 1 248 ? 5.083 1.320 11.673 1.00 78.81 248 LEU A C 1
ATOM 2006 O O . LEU A 1 248 ? 5.234 0.672 10.639 1.00 78.81 248 LEU A O 1
ATOM 2010 N N . PHE A 1 249 ? 5.327 2.632 11.727 1.00 79.50 249 PHE A N 1
ATOM 2011 C CA . PHE A 1 249 ? 5.768 3.404 10.560 1.00 79.50 249 PHE A CA 1
ATOM 2012 C C . PHE A 1 249 ? 7.139 2.960 10.043 1.00 79.50 249 PHE A C 1
ATOM 2014 O O . PHE A 1 249 ? 7.310 2.792 8.838 1.00 79.50 249 PHE A O 1
ATOM 2021 N N . GLU A 1 250 ? 8.103 2.720 10.934 1.00 80.94 250 GLU A N 1
ATOM 2022 C CA . GLU A 1 250 ? 9.445 2.268 10.544 1.00 80.94 250 GLU A CA 1
ATOM 2023 C C . GLU A 1 250 ? 9.387 0.905 9.847 1.00 80.94 250 GLU A C 1
ATOM 2025 O O . GLU A 1 250 ? 10.022 0.694 8.812 1.00 80.94 250 GLU A O 1
ATOM 2030 N N . GLN A 1 251 ? 8.559 -0.000 10.371 1.00 84.25 251 GLN A N 1
ATOM 2031 C CA . GLN A 1 251 ? 8.329 -1.319 9.786 1.00 84.25 251 GLN A CA 1
ATOM 2032 C C . GLN A 1 251 ? 7.653 -1.234 8.414 1.00 84.25 251 GLN A C 1
ATOM 2034 O O . GLN A 1 251 ? 8.054 -1.949 7.495 1.00 84.25 251 GLN A O 1
ATOM 2039 N N . ILE A 1 252 ? 6.662 -0.352 8.251 1.00 87.44 252 ILE A N 1
ATOM 2040 C CA . ILE A 1 252 ? 5.987 -0.154 6.964 1.00 87.44 252 ILE A CA 1
ATOM 2041 C C . ILE A 1 252 ? 6.964 0.411 5.934 1.00 87.44 252 ILE A C 1
ATOM 2043 O O . ILE A 1 252 ? 7.103 -0.171 4.860 1.00 87.44 252 ILE A O 1
ATOM 2047 N N . VAL A 1 253 ? 7.708 1.470 6.264 1.00 86.06 253 VAL A N 1
ATOM 2048 C CA . VAL A 1 253 ? 8.705 2.058 5.353 1.00 86.06 253 VAL A CA 1
ATOM 2049 C C . VAL A 1 253 ? 9.766 1.027 4.957 1.00 86.06 253 VAL A C 1
ATOM 2051 O O . VAL A 1 253 ? 10.131 0.935 3.785 1.00 86.06 253 VAL A O 1
ATOM 2054 N N . HIS A 1 254 ? 10.226 0.201 5.902 1.00 86.12 254 HIS A N 1
ATOM 2055 C CA . HIS A 1 254 ? 11.148 -0.896 5.606 1.00 86.12 254 HIS A CA 1
ATOM 2056 C C . HIS A 1 254 ? 10.534 -1.963 4.683 1.00 86.12 254 HIS A C 1
ATOM 2058 O O . HIS A 1 254 ? 11.220 -2.508 3.821 1.00 86.12 254 HIS A O 1
ATOM 2064 N N . SER A 1 255 ? 9.243 -2.271 4.834 1.00 87.25 255 SER A N 1
ATOM 2065 C CA . SER A 1 255 ? 8.558 -3.218 3.946 1.00 87.25 255 SER A CA 1
ATOM 2066 C C . SER A 1 255 ? 8.425 -2.681 2.516 1.00 87.25 255 SER A C 1
ATOM 2068 O O . SER A 1 255 ? 8.672 -3.416 1.561 1.00 87.25 255 SER A O 1
ATOM 2070 N N . LEU A 1 256 ? 8.122 -1.386 2.375 1.00 88.12 256 LEU A N 1
ATOM 2071 C CA . LEU A 1 256 ? 7.934 -0.719 1.088 1.00 88.12 256 LEU A CA 1
ATOM 2072 C C . LEU A 1 256 ? 9.256 -0.535 0.335 1.00 88.12 256 LEU A C 1
ATOM 2074 O O . LEU A 1 256 ? 9.264 -0.542 -0.894 1.00 88.12 256 LEU A O 1
ATOM 2078 N N . SER A 1 257 ? 10.396 -0.456 1.031 1.00 87.31 257 SER A N 1
ATOM 2079 C CA . SER A 1 257 ? 11.695 -0.233 0.381 1.00 87.31 257 SER A CA 1
ATOM 2080 C C . SER A 1 257 ? 12.156 -1.353 -0.552 1.00 87.31 257 SER A C 1
ATOM 2082 O O . SER A 1 257 ? 13.127 -1.172 -1.275 1.00 87.31 257 SER A O 1
ATOM 2084 N N . LYS A 1 258 ? 11.508 -2.523 -0.516 1.00 83.75 258 LYS A N 1
ATOM 2085 C CA . LYS A 1 258 ? 11.851 -3.662 -1.379 1.00 83.75 258 LYS A CA 1
ATOM 2086 C C . LYS A 1 258 ? 11.309 -3.528 -2.803 1.00 83.75 258 LYS A C 1
ATOM 2088 O O . LYS A 1 258 ? 11.894 -4.108 -3.709 1.00 83.75 258 LYS A O 1
ATOM 2093 N N . ASN A 1 259 ? 10.215 -2.787 -2.980 1.00 83.19 259 ASN A N 1
ATOM 2094 C CA . ASN A 1 259 ? 9.427 -2.777 -4.218 1.00 83.19 259 ASN A CA 1
ATOM 2095 C C . ASN A 1 259 ? 9.267 -1.378 -4.834 1.00 83.19 259 ASN A C 1
ATOM 2097 O O . ASN A 1 259 ? 8.567 -1.239 -5.828 1.00 83.19 259 ASN A O 1
ATOM 2101 N N . ASN A 1 260 ? 9.881 -0.351 -4.246 1.00 89.12 260 ASN A N 1
ATOM 2102 C CA . ASN A 1 260 ? 9.754 1.040 -4.681 1.00 89.12 260 ASN A CA 1
ATOM 2103 C C . ASN A 1 260 ? 11.132 1.636 -4.967 1.00 89.12 260 ASN A C 1
ATOM 2105 O O . ASN A 1 260 ? 12.139 1.182 -4.412 1.00 89.12 260 ASN A O 1
ATOM 2109 N N . SER A 1 261 ? 11.179 2.667 -5.811 1.00 89.75 261 SER A N 1
ATOM 2110 C CA . SER A 1 261 ? 12.435 3.319 -6.175 1.00 89.75 261 SER A CA 1
ATOM 2111 C C . SER A 1 261 ? 13.139 3.948 -4.956 1.00 89.75 261 SER A C 1
ATOM 2113 O O . SER A 1 261 ? 12.480 4.474 -4.050 1.00 89.75 261 SER A O 1
ATOM 2115 N N . PRO A 1 262 ? 14.489 3.919 -4.907 1.00 91.25 262 PRO A N 1
ATOM 2116 C CA . PRO A 1 262 ? 15.244 4.489 -3.790 1.00 91.25 262 PRO A CA 1
ATOM 2117 C C . PRO A 1 262 ? 14.926 5.966 -3.528 1.00 91.25 262 PRO A C 1
ATOM 2119 O O . PRO A 1 262 ? 14.813 6.349 -2.368 1.00 91.25 262 PRO A O 1
ATOM 2122 N N . ASP A 1 263 ? 14.717 6.757 -4.587 1.00 91.25 263 ASP A N 1
ATOM 2123 C CA . ASP A 1 263 ? 14.366 8.182 -4.501 1.00 91.25 263 ASP A CA 1
ATOM 2124 C C . ASP A 1 263 ? 13.019 8.404 -3.791 1.00 91.25 263 ASP A C 1
ATOM 2126 O O . ASP A 1 263 ? 12.929 9.195 -2.853 1.00 91.25 263 ASP A O 1
ATOM 2130 N N . MET A 1 264 ? 11.979 7.642 -4.151 1.00 91.12 264 MET A N 1
ATOM 2131 C CA . MET A 1 264 ? 10.663 7.749 -3.507 1.00 91.12 264 MET A CA 1
ATOM 2132 C C . MET A 1 264 ? 10.703 7.318 -2.039 1.00 91.12 264 MET A C 1
ATOM 2134 O O . MET A 1 264 ? 10.076 7.939 -1.179 1.00 91.12 264 MET A O 1
ATOM 2138 N N . ILE A 1 265 ? 11.488 6.287 -1.721 1.00 92.56 265 ILE A N 1
ATOM 2139 C CA . ILE A 1 265 ? 11.691 5.837 -0.340 1.00 92.56 265 ILE A CA 1
ATOM 2140 C C . ILE A 1 265 ? 12.477 6.863 0.477 1.00 92.56 265 ILE A C 1
ATOM 2142 O O . ILE A 1 265 ? 12.183 7.056 1.658 1.00 92.56 265 ILE A O 1
ATOM 2146 N N . GLU A 1 266 ? 13.465 7.526 -0.118 1.00 91.56 266 GLU A N 1
ATOM 2147 C CA . GLU A 1 266 ? 14.210 8.602 0.531 1.00 91.56 266 GLU A CA 1
ATOM 2148 C C . GLU A 1 266 ? 13.307 9.807 0.815 1.00 91.56 266 GLU A C 1
ATOM 2150 O O . GLU A 1 266 ? 13.283 10.287 1.950 1.00 91.56 266 GLU A O 1
ATOM 2155 N N . LYS A 1 267 ? 12.469 10.214 -0.149 1.00 91.69 267 LYS A N 1
ATOM 2156 C CA . LYS A 1 267 ? 11.436 11.245 0.056 1.00 91.69 267 LYS A CA 1
ATOM 2157 C C . LYS A 1 267 ? 10.485 10.873 1.189 1.00 91.69 267 LYS A C 1
ATOM 2159 O O . LYS A 1 267 ? 10.292 11.668 2.104 1.00 91.69 267 LYS A O 1
ATOM 2164 N N . LEU A 1 268 ? 9.944 9.652 1.180 1.00 90.56 268 LEU A N 1
ATOM 2165 C CA . LEU A 1 268 ? 9.044 9.167 2.229 1.00 90.56 268 LEU A CA 1
ATOM 2166 C C . LEU A 1 268 ? 9.716 9.178 3.613 1.00 90.56 268 LEU A C 1
ATOM 2168 O O . LEU A 1 268 ? 9.096 9.567 4.600 1.00 90.56 268 LEU A O 1
ATOM 2172 N N . LYS A 1 269 ? 10.996 8.792 3.697 1.00 89.38 269 LYS A N 1
ATOM 2173 C CA . LYS A 1 269 ? 11.778 8.852 4.943 1.00 89.38 269 LYS A CA 1
ATOM 2174 C C . LYS A 1 269 ? 12.015 10.284 5.410 1.00 89.38 269 LYS A C 1
ATOM 2176 O O . LYS A 1 269 ? 11.856 10.536 6.600 1.00 89.38 269 LYS A O 1
ATOM 2181 N N . SER A 1 270 ? 12.378 11.194 4.506 1.00 88.75 270 SER A N 1
ATOM 2182 C CA . SER A 1 270 ? 12.575 12.615 4.816 1.00 88.75 270 SER A CA 1
ATOM 2183 C C . SER A 1 270 ? 11.288 13.230 5.351 1.00 88.75 270 SER A C 1
ATOM 2185 O O . SER A 1 270 ? 11.279 13.791 6.439 1.00 88.75 270 SER A O 1
ATOM 2187 N N . ILE A 1 271 ? 10.175 13.022 4.646 1.00 88.62 271 ILE A N 1
ATOM 2188 C CA . ILE A 1 271 ? 8.850 13.482 5.069 1.00 88.62 271 ILE A CA 1
ATOM 2189 C C . ILE A 1 271 ? 8.489 12.873 6.427 1.00 88.62 271 ILE A C 1
ATOM 2191 O O . ILE A 1 271 ? 8.022 13.577 7.317 1.00 88.62 271 ILE A O 1
ATOM 2195 N N . GLY A 1 272 ? 8.757 11.582 6.630 1.00 82.50 272 GLY A N 1
ATOM 2196 C CA . GLY A 1 272 ? 8.553 10.932 7.919 1.00 82.50 272 GLY A CA 1
ATOM 2197 C C . GLY A 1 272 ? 9.372 11.549 9.049 1.00 82.50 272 GLY A C 1
ATOM 2198 O O . GLY A 1 272 ? 8.853 11.675 10.154 1.00 82.50 272 GLY A O 1
ATOM 2199 N N . GLN A 1 273 ? 10.613 11.967 8.785 1.00 80.94 273 GLN A N 1
ATOM 2200 C CA . GLN A 1 273 ? 11.453 12.688 9.744 1.00 80.94 273 GLN A CA 1
ATOM 2201 C C . GLN A 1 273 ? 10.950 14.109 10.012 1.00 80.94 273 GLN A C 1
ATOM 2203 O O . GLN A 1 273 ? 10.954 14.530 11.162 1.00 80.94 273 GLN A O 1
ATOM 2208 N N . ASP A 1 274 ? 10.454 14.816 9.003 1.00 77.69 274 ASP A N 1
ATOM 2209 C CA . ASP A 1 274 ? 9.880 16.155 9.176 1.00 77.69 274 ASP A CA 1
ATOM 2210 C C . ASP A 1 274 ? 8.569 16.109 9.978 1.00 77.69 274 ASP A C 1
ATOM 2212 O O . ASP A 1 274 ? 8.269 16.996 10.775 1.00 77.69 274 ASP A O 1
ATOM 2216 N N . ILE A 1 275 ? 7.802 15.029 9.812 1.00 71.88 275 ILE A N 1
ATOM 2217 C CA . ILE A 1 275 ? 6.558 14.740 10.537 1.00 71.88 275 ILE A CA 1
ATOM 2218 C C . ILE A 1 275 ? 6.835 14.180 11.958 1.00 71.88 275 ILE A C 1
ATOM 2220 O O . ILE A 1 275 ? 5.906 14.109 12.769 1.00 71.88 275 ILE A O 1
ATOM 2224 N N . ARG A 1 276 ? 8.093 13.829 12.316 1.00 61.09 276 ARG A N 1
ATOM 2225 C CA . ARG A 1 276 ? 8.462 13.180 13.606 1.00 61.09 276 ARG A CA 1
ATOM 2226 C C . ARG A 1 276 ? 8.070 13.953 14.863 1.00 61.09 276 ARG A C 1
ATOM 2228 O O . ARG A 1 276 ? 8.044 13.339 15.929 1.00 61.09 276 ARG A O 1
ATOM 2235 N N . PHE A 1 277 ? 7.731 15.235 14.771 1.00 48.72 277 PHE A N 1
ATOM 2236 C CA . PHE A 1 277 ? 7.270 15.999 15.932 1.00 48.72 277 PHE A CA 1
ATOM 2237 C C . PHE A 1 277 ? 5.931 15.507 16.528 1.00 48.72 277 PHE A C 1
ATOM 2239 O O . PHE A 1 277 ? 5.644 15.863 17.661 1.00 48.72 277 PHE A O 1
ATOM 2246 N N . ASP A 1 278 ? 5.199 14.593 15.865 1.00 51.03 278 ASP A N 1
ATOM 2247 C CA . ASP A 1 278 ? 3.922 14.035 16.367 1.00 51.03 278 ASP A CA 1
ATOM 2248 C C . ASP A 1 278 ? 3.920 12.497 16.581 1.00 51.03 278 ASP A C 1
ATOM 2250 O O . ASP A 1 278 ? 2.884 11.900 16.881 1.00 51.03 278 ASP A O 1
ATOM 2254 N N . THR A 1 279 ? 5.059 11.799 16.447 1.00 57.06 279 THR A N 1
ATOM 2255 C CA . THR A 1 279 ? 5.136 10.359 16.812 1.00 57.06 279 THR A CA 1
ATOM 2256 C C . THR A 1 279 ? 5.176 10.122 18.323 1.00 57.06 279 THR A C 1
ATOM 2258 O O . THR A 1 279 ? 4.816 9.039 18.791 1.00 57.06 279 THR A O 1
ATOM 2261 N N . GLU A 1 280 ? 5.584 11.131 19.093 1.00 66.69 280 GLU A N 1
ATOM 2262 C CA . GLU A 1 280 ? 5.590 11.079 20.554 1.00 66.69 280 GLU A CA 1
ATOM 2263 C C . GLU A 1 280 ? 4.161 11.114 21.110 1.00 66.69 280 GLU A C 1
ATOM 2265 O O . GLU A 1 280 ? 3.838 10.324 21.989 1.00 66.69 280 GLU A O 1
ATOM 2270 N N . GLU A 1 281 ? 3.267 11.912 20.519 1.00 74.69 281 GLU A N 1
ATOM 2271 C CA . GLU A 1 281 ? 1.856 11.990 20.915 1.00 74.69 281 GLU A CA 1
ATOM 2272 C C . GLU A 1 281 ? 1.118 10.662 20.692 1.00 74.69 281 GLU A C 1
ATOM 2274 O O . GLU A 1 281 ? 0.438 10.173 21.592 1.00 74.69 281 GLU A O 1
ATOM 2279 N N . LEU A 1 282 ? 1.317 10.008 19.538 1.00 77.88 282 LEU A N 1
ATOM 2280 C CA . LEU A 1 282 ? 0.743 8.681 19.280 1.00 77.88 282 LEU A CA 1
ATOM 2281 C C . LEU A 1 282 ? 1.270 7.632 20.277 1.00 77.88 282 LEU A C 1
ATOM 2283 O O . LEU A 1 282 ? 0.522 6.760 20.726 1.00 77.88 282 LEU A O 1
ATOM 2287 N N . SER A 1 283 ? 2.557 7.718 20.627 1.00 78.69 283 SER A N 1
ATOM 2288 C CA . SER A 1 283 ? 3.196 6.837 21.609 1.00 78.69 283 SER A CA 1
ATOM 2289 C C . SER A 1 283 ? 2.641 7.066 23.018 1.00 78.69 283 SER A C 1
ATOM 2291 O O . SER A 1 283 ? 2.272 6.104 23.694 1.00 78.69 283 SER A O 1
ATOM 2293 N N . ILE A 1 284 ? 2.504 8.329 23.433 1.00 83.56 284 ILE A N 1
ATOM 2294 C CA . ILE A 1 284 ? 1.907 8.732 24.712 1.00 83.56 284 ILE A CA 1
ATOM 2295 C C . ILE A 1 284 ? 0.456 8.259 24.780 1.00 83.56 284 ILE A C 1
ATOM 2297 O O . ILE A 1 284 ? 0.098 7.546 25.714 1.00 83.56 284 ILE A O 1
ATOM 2301 N N . LEU A 1 285 ? -0.363 8.570 23.772 1.00 84.50 285 LEU A N 1
ATOM 2302 C CA . LEU A 1 285 ? -1.771 8.177 23.729 1.00 84.50 285 LEU A CA 1
ATOM 2303 C C . LEU A 1 285 ? -1.928 6.653 23.790 1.00 84.50 285 LEU A C 1
ATOM 2305 O O . LEU A 1 285 ? -2.787 6.139 24.511 1.00 84.50 285 LEU A O 1
ATOM 2309 N N . SER A 1 286 ? -1.085 5.918 23.062 1.00 84.31 286 SER A N 1
ATOM 2310 C CA . SER A 1 286 ? -1.056 4.458 23.118 1.00 84.31 286 SER A CA 1
ATOM 2311 C C . SER A 1 286 ? -0.698 3.953 24.521 1.00 84.31 286 SER A C 1
ATOM 2313 O O . SER A 1 286 ? -1.392 3.094 25.068 1.00 84.31 286 SER A O 1
ATOM 2315 N N . HIS A 1 287 ? 0.333 4.531 25.145 1.00 86.00 287 HIS A N 1
ATOM 2316 C CA . HIS A 1 287 ? 0.765 4.173 26.493 1.00 86.00 287 HIS A CA 1
ATOM 2317 C C . HIS A 1 287 ? -0.317 4.446 27.546 1.00 86.00 287 HIS A C 1
ATOM 2319 O O . HIS A 1 287 ? -0.648 3.560 28.332 1.00 86.00 287 HIS A O 1
ATOM 2325 N N . GLU A 1 288 ? -0.927 5.631 27.525 1.00 87.12 288 GLU A N 1
ATOM 2326 C CA . GLU A 1 288 ? -2.043 5.987 28.405 1.00 87.12 288 GLU A CA 1
ATOM 2327 C C . GLU A 1 288 ? -3.227 5.033 28.235 1.00 87.12 288 GLU A C 1
ATOM 2329 O O . GLU A 1 288 ? -3.852 4.619 29.212 1.00 87.12 288 GLU A O 1
ATOM 2334 N N . THR A 1 289 ? -3.526 4.650 26.992 1.00 85.44 289 THR A N 1
ATOM 2335 C CA . THR A 1 289 ? -4.615 3.719 26.682 1.00 85.44 289 THR A CA 1
ATOM 2336 C C . THR A 1 289 ? -4.317 2.316 27.216 1.00 85.44 289 THR A C 1
ATOM 2338 O O . THR A 1 289 ? -5.210 1.667 27.763 1.00 85.44 289 THR A O 1
ATOM 2341 N N . VAL A 1 290 ? -3.061 1.867 27.140 1.00 84.56 290 VAL A N 1
ATOM 2342 C CA . VAL A 1 290 ? -2.594 0.608 27.743 1.00 84.56 290 VAL A CA 1
ATOM 2343 C C . VAL A 1 290 ? -2.700 0.637 29.270 1.00 84.56 290 VAL A C 1
ATOM 2345 O O . VAL A 1 290 ? -3.184 -0.321 29.873 1.00 84.56 290 VAL A O 1
ATOM 2348 N N . GLU A 1 291 ? -2.286 1.723 29.918 1.00 86.00 291 GLU A N 1
ATOM 2349 C CA . GLU A 1 291 ? -2.375 1.842 31.377 1.00 86.00 291 GLU A CA 1
ATOM 2350 C C . GLU A 1 291 ? -3.832 1.920 31.855 1.00 86.00 291 GLU A C 1
ATOM 2352 O O . GLU A 1 291 ? -4.211 1.254 32.826 1.00 86.00 291 GLU A O 1
ATOM 2357 N N . LEU A 1 292 ? -4.694 2.629 31.119 1.00 84.44 292 LEU A N 1
ATOM 2358 C CA . LEU A 1 292 ? -6.135 2.609 31.354 1.00 84.44 292 LEU A CA 1
ATOM 2359 C C . LEU A 1 292 ? -6.682 1.180 31.259 1.00 84.44 292 LEU A C 1
ATOM 2361 O O . LEU A 1 292 ? -7.387 0.732 32.168 1.00 84.44 292 LEU A O 1
ATOM 2365 N N . LEU A 1 293 ? -6.324 0.450 30.202 1.00 81.44 293 LEU A N 1
ATOM 2366 C CA . LEU A 1 293 ? -6.750 -0.929 29.987 1.00 81.44 293 LEU A CA 1
ATOM 2367 C C . LEU A 1 293 ? -6.337 -1.844 31.149 1.00 81.44 293 LEU A C 1
ATOM 2369 O O . LEU A 1 293 ? -7.164 -2.580 31.691 1.00 81.44 293 LEU A O 1
ATOM 2373 N N . ARG A 1 294 ? -5.083 -1.741 31.600 1.00 81.94 294 ARG A N 1
ATOM 2374 C CA . ARG A 1 294 ? -4.556 -2.485 32.754 1.00 81.94 294 ARG A CA 1
ATOM 2375 C C . ARG A 1 294 ? -5.298 -2.170 34.042 1.00 81.94 294 ARG A C 1
ATOM 2377 O O . ARG A 1 294 ? -5.637 -3.090 34.787 1.00 81.94 294 ARG A O 1
ATOM 2384 N N . SER A 1 295 ? -5.573 -0.890 34.296 1.00 82.19 295 SER A N 1
ATOM 2385 C CA . SER A 1 295 ? -6.305 -0.453 35.489 1.00 82.19 295 SER A CA 1
ATOM 2386 C C . SER A 1 295 ? -7.730 -1.016 35.543 1.00 82.19 295 SER A C 1
ATOM 2388 O O . SER A 1 295 ? -8.250 -1.296 36.621 1.00 82.19 295 SER A O 1
ATOM 2390 N N . LYS A 1 296 ? -8.363 -1.212 34.381 1.00 75.31 296 LYS A N 1
ATOM 2391 C CA . LYS A 1 296 ? -9.690 -1.826 34.270 1.00 75.31 296 LYS A CA 1
ATOM 2392 C C . LYS A 1 296 ? -9.621 -3.341 34.447 1.00 75.31 296 LYS A C 1
ATOM 2394 O O . LYS A 1 296 ? -10.375 -3.900 35.237 1.00 75.31 296 LYS A O 1
ATOM 2399 N N . LEU A 1 297 ? -8.657 -3.996 33.800 1.00 73.00 297 LEU A N 1
ATOM 2400 C CA . LEU A 1 297 ? -8.424 -5.436 33.936 1.00 73.00 297 LEU A CA 1
ATOM 2401 C C . LEU A 1 297 ? -8.092 -5.868 35.371 1.00 73.00 297 LEU A C 1
ATOM 2403 O O . LEU A 1 297 ? -8.486 -6.957 35.784 1.00 73.00 297 LEU A O 1
ATOM 2407 N N . SER A 1 298 ? -7.348 -5.057 36.127 1.00 75.00 298 SER A N 1
ATOM 2408 C CA . SER A 1 298 ? -6.990 -5.375 37.513 1.00 75.00 298 SER A CA 1
ATOM 2409 C C . SER A 1 298 ? -8.187 -5.300 38.461 1.00 75.00 298 SER A C 1
ATOM 2411 O O . SER A 1 298 ? -8.300 -6.157 39.336 1.00 75.00 298 SER A O 1
ATOM 2413 N N . ARG A 1 299 ? -9.113 -4.355 38.248 1.00 70.19 299 ARG A N 1
ATOM 2414 C CA . ARG A 1 299 ? -10.379 -4.269 38.998 1.00 70.19 299 ARG A CA 1
ATOM 2415 C C . ARG A 1 299 ? -11.254 -5.503 38.772 1.00 70.19 299 ARG A C 1
ATOM 2417 O O . ARG A 1 299 ? -11.712 -6.096 39.736 1.00 70.19 299 ARG A O 1
ATOM 2424 N N . LEU A 1 300 ? -11.348 -5.978 37.528 1.00 65.31 300 LEU A N 1
ATOM 2425 C CA . LEU A 1 300 ? -12.078 -7.205 37.167 1.00 65.31 300 LEU A CA 1
ATOM 2426 C C . LEU A 1 300 ? -11.475 -8.505 37.740 1.00 65.31 300 LEU A C 1
ATOM 2428 O O . LEU A 1 300 ? -12.088 -9.562 37.625 1.00 65.31 300 LEU A O 1
ATOM 2432 N N . LYS A 1 301 ? -10.245 -8.479 38.273 1.00 60.47 301 LYS A N 1
ATOM 2433 C CA . LYS A 1 301 ? -9.618 -9.635 38.945 1.00 60.47 301 LYS A CA 1
ATOM 2434 C C . LYS A 1 301 ? -9.867 -9.660 40.458 1.00 60.47 301 LYS A C 1
ATOM 2436 O O . LYS A 1 301 ? -9.501 -10.650 41.086 1.00 60.47 301 LYS A O 1
ATOM 2441 N N . GLN A 1 302 ? -10.369 -8.567 41.035 1.00 54.72 302 GLN A N 1
ATOM 2442 C CA . GLN A 1 302 ? -10.592 -8.417 42.479 1.00 54.72 302 GLN A CA 1
ATOM 2443 C C . GLN A 1 302 ? -12.049 -8.676 42.899 1.00 54.72 302 GLN A C 1
ATOM 2445 O O . GLN A 1 302 ? -12.305 -8.769 44.099 1.00 54.72 302 GLN A O 1
ATOM 2450 N N . GLU A 1 303 ? -12.959 -8.823 41.933 1.00 47.09 303 GLU A N 1
ATOM 2451 C CA . GLU A 1 303 ? -14.334 -9.330 42.085 1.00 47.09 303 GLU A CA 1
ATOM 2452 C C . GLU A 1 303 ? -14.410 -10.808 41.679 1.00 47.09 303 GLU A C 1
ATOM 2454 O O . GLU A 1 303 ? -15.144 -11.560 42.359 1.00 47.09 303 GLU A O 1
#

Foldseek 3Di:
DPLVVVLVVLLVLLVVDPDPDDVVSVVVSQVCCCVVVVDDPVDDDPSNVVSNVVSSCCNVCVVVVVVVVVVVVVVVVVVVVVLVVLVVVLVVLVVVLVVVCVVVPPPPVVNVVSVLVSLVPNPPVSCLLVQLLVQLVVLVVVPPPSLQSLLQSLLVSLLVNCQSDAQALVSLLSNLLSNQLSLQVVCVVPVVCNLSSLLSNVNSNLNSLVVNLVVLLVCLVPPDLVVVVVCLVSLVNSLVSLQCVLCSLVVSLVVCVVPHDPVSSVSNVVSCVVVVVCSVVSNVSSVVSSVSSVVSSVVVVVD

Sequence (303 aa):
MDLETFKRDIKTRYKSLSSSSLDPKLETIITSVNEEWSLQPTALSLAELKVLSNALLEEETAELQDSLEDLMAQKERIERQITRKRDDLQHLKYTLFNALEKHMGDDATQLEKLHQIKLQSIDLLDLLEEMIESAIITTLEKGSDIEETLHEIIKEITFETLNANVLNAVRIRRILSSILQSALNVAEATPNQANTILRGSMLGIRSALHKSIEKFRLYLLYVPEEVKALYREEYKLIEDELRQIHTLFEQIVHSLSKNNSPDMIEKLKSIGQDIRFDTEELSILSHETVELLRSKLSRLKQE